Protein AF-0000000084339323 (afdb_homodimer)

Sequence (316 aa):
MYEPVITTVGRVATAVSLRRFEGGGVKASFRLACTERRRDWTTGEWADGDTTFMTVYCWRGMAENVHASLGVGDPIVVRGKLRTRAFESEGKQGIVIEVEATEIGPDLGRCSTVVRRPSPVERADGAGEKGQAGSAESARALVGAGAGGQVAEVPMSSMYEPVITTVGRVATAVSLRRFEGGGVKASFRLACTERRRDWTTGEWADGDTTFMTVYCWRGMAENVHASLGVGDPIVVRGKLRTRAFESEGKQGIVIEVEATEIGPDLGRCSTVVRRPSPVERADGAGEKGQAGSAESARALVGAGAGGQVAEVPMSS

Radius of gyration: 39.81 Å; Cα contacts (8 Å, |Δi|>4): 617; chains: 2; bounding box: 201×82×55 Å

pLDDT: mean 76.21, std 28.4, range [20.75, 98.88]

Structure (mmCIF, N/CA/C/O backbone):
data_AF-0000000084339323-model_v1
#
loop_
_entity.id
_entity.type
_entity.pdbx_description
1 polymer 'Single-stranded DNA-binding protein'
#
loop_
_atom_site.group_PDB
_atom_site.id
_atom_site.type_symbol
_atom_site.label_atom_id
_atom_site.label_alt_id
_atom_site.label_comp_id
_atom_site.label_asym_id
_atom_site.label_entity_id
_atom_site.label_seq_id
_atom_site.pdbx_PDB_ins_code
_atom_site.Cartn_x
_atom_site.Cartn_y
_atom_site.Cartn_z
_atom_site.occupancy
_atom_site.B_iso_or_equiv
_atom_site.auth_seq_id
_atom_site.auth_comp_id
_atom_site.auth_asym_id
_atom_site.auth_atom_id
_atom_site.pdbx_PDB_model_num
ATOM 1 N N . MET A 1 1 ? -1.157 -24.906 7.926 1 58 1 MET A N 1
ATOM 2 C CA . MET A 1 1 ? 0.242 -24.531 7.75 1 58 1 MET A CA 1
ATOM 3 C C . MET A 1 1 ? 0.432 -23.031 7.973 1 58 1 MET A C 1
ATOM 5 O O . MET A 1 1 ? -0.328 -22.219 7.441 1 58 1 MET A O 1
ATOM 9 N N . TYR A 1 2 ? 1.2 -22.547 9.055 1 75.25 2 TYR A N 1
ATOM 10 C CA . TYR A 1 2 ? 1.27 -21.188 9.562 1 75.25 2 TYR A CA 1
ATOM 11 C C . TYR A 1 2 ? 2.223 -20.344 8.719 1 75.25 2 TYR A C 1
ATOM 13 O O . TYR A 1 2 ? 3.443 -20.469 8.844 1 75.25 2 TYR A O 1
ATOM 21 N N . GLU A 1 3 ? 1.897 -19.75 7.582 1 85 3 GLU A N 1
ATOM 22 C CA . GLU A 1 3 ? 2.76 -18.891 6.77 1 85 3 GLU A CA 1
ATOM 23 C C . GLU A 1 3 ? 2.807 -17.469 7.324 1 85 3 GLU A C 1
ATOM 25 O O . GLU A 1 3 ? 1.765 -16.891 7.617 1 85 3 GLU A O 1
ATOM 30 N N . PRO A 1 4 ? 4.066 -17.062 7.473 1 94.75 4 PRO A N 1
ATOM 31 C CA . PRO A 1 4 ? 4.152 -15.672 7.945 1 94.75 4 PRO A CA 1
ATOM 32 C C . PRO A 1 4 ? 3.672 -14.664 6.906 1 94.75 4 PRO A C 1
ATOM 34 O O . PRO A 1 4 ? 3.896 -14.852 5.707 1 94.75 4 PRO A O 1
ATOM 37 N N . VAL A 1 5 ? 2.984 -13.648 7.395 1 96.38 5 VAL A N 1
ATOM 38 C CA . VAL A 1 5 ? 2.559 -12.531 6.559 1 96.38 5 VAL A CA 1
ATOM 39 C C . VAL A 1 5 ? 3.488 -11.344 6.777 1 96.38 5 VAL A C 1
ATOM 41 O O . VAL A 1 5 ? 3.795 -10.984 7.918 1 96.38 5 VAL A O 1
ATOM 44 N N . ILE A 1 6 ? 3.945 -10.688 5.723 1 96.62 6 ILE A N 1
ATOM 45 C CA . ILE A 1 6 ? 4.844 -9.547 5.832 1 96.62 6 ILE A CA 1
ATOM 46 C C . ILE A 1 6 ? 4.266 -8.359 5.062 1 96.62 6 ILE A C 1
ATOM 48 O O . ILE A 1 6 ? 3.404 -8.531 4.199 1 96.62 6 ILE A O 1
ATOM 52 N N . THR A 1 7 ? 4.699 -7.238 5.484 1 97.19 7 THR A N 1
ATOM 53 C CA . THR A 1 7 ? 4.566 -6.016 4.699 1 97.19 7 THR A CA 1
ATOM 54 C C . THR A 1 7 ? 5.938 -5.453 4.34 1 97.19 7 THR A C 1
ATOM 56 O O . THR A 1 7 ? 6.773 -5.227 5.219 1 97.19 7 THR A O 1
ATOM 59 N N . THR A 1 8 ? 6.148 -5.242 3.057 1 96.12 8 THR A N 1
ATOM 60 C CA . THR A 1 8 ? 7.461 -4.785 2.611 1 96.12 8 THR A CA 1
ATOM 61 C C . THR A 1 8 ? 7.32 -3.672 1.575 1 96.12 8 THR A C 1
ATOM 63 O O . THR A 1 8 ? 6.301 -3.588 0.882 1 96.12 8 THR A O 1
ATOM 66 N N . VAL A 1 9 ? 8.32 -2.824 1.617 1 96.81 9 VAL A N 1
ATOM 67 C CA . VAL A 1 9 ? 8.406 -1.742 0.643 1 96.81 9 VAL A CA 1
ATOM 68 C C . VAL A 1 9 ? 9.648 -1.924 -0.223 1 96.81 9 VAL A C 1
ATOM 70 O O . VAL A 1 9 ? 10.703 -2.348 0.268 1 96.81 9 VAL A O 1
ATOM 73 N N . GLY A 1 10 ? 9.5 -1.672 -1.507 1 97.44 10 GLY A N 1
ATOM 74 C CA . GLY A 1 10 ? 10.602 -1.789 -2.445 1 97.44 10 GLY A CA 1
ATOM 75 C C . GLY A 1 10 ? 10.289 -1.219 -3.814 1 97.44 10 GLY A C 1
ATOM 76 O O . GLY A 1 10 ? 9.297 -0.504 -3.98 1 97.44 10 GLY A O 1
ATOM 77 N N . ARG A 1 11 ? 11.227 -1.46 -4.719 1 97.62 11 ARG A N 1
ATOM 78 C CA . ARG A 1 11 ? 11.062 -1.042 -6.105 1 97.62 11 ARG A CA 1
ATOM 79 C C . ARG A 1 11 ? 10.969 -2.248 -7.035 1 97.62 11 ARG A C 1
ATOM 81 O O . ARG A 1 11 ? 11.672 -3.24 -6.844 1 97.62 11 ARG A O 1
ATOM 88 N N . VAL A 1 12 ? 10.102 -2.074 -7.934 1 98.5 12 VAL A N 1
ATOM 89 C CA . VAL A 1 12 ? 10.008 -3.105 -8.961 1 98.5 12 VAL A CA 1
ATOM 90 C C . VAL A 1 12 ? 11.336 -3.211 -9.711 1 98.5 12 VAL A C 1
ATOM 92 O O . VAL A 1 12 ? 11.789 -2.24 -10.32 1 98.5 12 VAL A O 1
ATOM 95 N N . ALA A 1 13 ? 11.859 -4.414 -9.727 1 98.5 13 ALA A N 1
ATOM 96 C CA . ALA A 1 13 ? 13.203 -4.566 -10.266 1 98.5 13 ALA A CA 1
ATOM 97 C C . ALA A 1 13 ? 13.164 -5.148 -11.68 1 98.5 13 ALA A C 1
ATOM 99 O O . ALA A 1 13 ? 14.117 -4.992 -12.445 1 98.5 13 ALA A O 1
ATOM 100 N N . THR A 1 14 ? 12.164 -5.871 -12.062 1 98.69 14 THR A N 1
ATOM 101 C CA . THR A 1 14 ? 11.992 -6.441 -13.391 1 98.69 14 THR A CA 1
ATOM 102 C C . THR A 1 14 ? 10.594 -6.145 -13.922 1 98.69 14 THR A C 1
ATOM 104 O O . THR A 1 14 ? 9.688 -5.82 -13.156 1 98.69 14 THR A O 1
ATOM 107 N N . ALA A 1 15 ? 10.492 -6.27 -15.227 1 98.62 15 ALA A N 1
ATOM 108 C CA . ALA A 1 15 ? 9.164 -6.109 -15.812 1 98.62 15 ALA A CA 1
ATOM 109 C C . ALA A 1 15 ? 8.18 -7.109 -15.227 1 98.62 15 ALA A C 1
ATOM 111 O O . ALA A 1 15 ? 8.547 -8.234 -14.898 1 98.62 15 ALA A O 1
ATOM 112 N N . VAL A 1 16 ? 6.965 -6.684 -15.117 1 98.81 16 VAL A N 1
ATOM 113 C CA . VAL A 1 16 ? 5.926 -7.555 -14.57 1 98.81 16 VAL A CA 1
ATOM 114 C C . VAL A 1 16 ? 5.512 -8.578 -15.625 1 98.81 16 VAL A C 1
ATOM 116 O O . VAL A 1 16 ? 5.086 -8.219 -16.719 1 98.81 16 VAL A O 1
ATOM 119 N N . SER A 1 17 ? 5.637 -9.766 -15.297 1 98.75 17 SER A N 1
ATOM 120 C CA . SER A 1 17 ? 5.195 -10.852 -16.172 1 98.75 17 SER A CA 1
ATOM 121 C C . SER A 1 17 ? 3.742 -11.227 -15.898 1 98.75 17 SER A C 1
ATOM 123 O O . SER A 1 17 ? 3.316 -11.273 -14.742 1 98.75 17 SER A O 1
ATOM 125 N N . LEU A 1 18 ? 3.037 -11.414 -16.938 1 98.62 18 LEU A N 1
ATOM 126 C CA . LEU A 1 18 ? 1.645 -11.844 -16.844 1 98.62 18 LEU A CA 1
ATOM 127 C C . LEU A 1 18 ? 1.437 -13.18 -17.547 1 98.62 18 LEU A C 1
ATOM 129 O O . LEU A 1 18 ? 1.758 -13.32 -18.719 1 98.62 18 LEU A O 1
ATOM 133 N N . ARG A 1 19 ? 0.92 -14.109 -16.781 1 98.25 19 ARG A N 1
ATOM 134 C CA . ARG A 1 19 ? 0.661 -15.43 -17.344 1 98.25 19 ARG A CA 1
ATOM 135 C C . ARG A 1 19 ? -0.807 -15.812 -17.188 1 98.25 19 ARG A C 1
ATOM 137 O O . ARG A 1 19 ? -1.379 -15.68 -16.109 1 98.25 19 ARG A O 1
ATOM 144 N N . ARG A 1 20 ? -1.348 -16.266 -18.219 1 97 20 ARG A N 1
ATOM 145 C CA . ARG A 1 20 ? -2.713 -16.781 -18.203 1 97 20 ARG A CA 1
ATOM 146 C C . ARG A 1 20 ? -2.729 -18.297 -18.406 1 97 20 ARG A C 1
ATOM 148 O O . ARG A 1 20 ? -2.008 -18.828 -19.25 1 97 20 ARG A O 1
ATOM 155 N N . PHE A 1 21 ? -3.508 -18.875 -17.578 1 96.12 21 PHE A N 1
ATOM 156 C CA . PHE A 1 21 ? -3.584 -20.328 -17.625 1 96.12 21 PHE A CA 1
ATOM 157 C C . PHE A 1 21 ? -4.887 -20.781 -18.266 1 96.12 21 PHE A C 1
ATOM 159 O O . PHE A 1 21 ? -5.859 -20.031 -18.312 1 96.12 21 PHE A O 1
ATOM 166 N N . GLU A 1 22 ? -4.941 -22.047 -18.859 1 92.56 22 GLU A N 1
ATOM 167 C CA . GLU A 1 22 ? -6.102 -22.609 -19.547 1 92.56 22 GLU A CA 1
ATOM 168 C C . GLU A 1 22 ? -7.305 -22.719 -18.625 1 92.56 22 GLU A C 1
ATOM 170 O O . GLU A 1 22 ? -8.445 -22.516 -19.047 1 92.56 22 GLU A O 1
ATOM 175 N N . GLY A 1 23 ? -7.152 -22.828 -17.344 1 91.75 23 GLY A N 1
ATOM 176 C CA . GLY A 1 23 ? -8.227 -22.953 -16.375 1 91.75 23 GLY A CA 1
ATOM 177 C C . GLY A 1 23 ? -8.758 -21.625 -15.891 1 91.75 23 GLY A C 1
ATOM 178 O O . GLY A 1 23 ? -9.578 -21.562 -14.977 1 91.75 23 GLY A O 1
ATOM 179 N N . GLY A 1 24 ? -8.273 -20.469 -16.484 1 90.88 24 GLY A N 1
ATOM 180 C CA . GLY A 1 24 ? -8.773 -19.141 -16.156 1 90.88 24 GLY A CA 1
ATOM 181 C C . GLY A 1 24 ? -7.895 -18.406 -15.172 1 90.88 24 GLY A C 1
ATOM 182 O O . GLY A 1 24 ? -8.133 -17.234 -14.875 1 90.88 24 GLY A O 1
ATOM 183 N N . GLY A 1 25 ? -6.949 -19.109 -14.641 1 95.25 25 GLY A N 1
ATOM 184 C CA . GLY A 1 25 ? -6.051 -18.453 -13.711 1 95.25 25 GLY A CA 1
ATOM 185 C C . GLY A 1 25 ? -5.145 -17.422 -14.375 1 95.25 25 GLY A C 1
ATOM 186 O O . GLY A 1 25 ? -4.723 -17.625 -15.516 1 95.25 25 GLY A O 1
ATOM 187 N N . VAL A 1 26 ? -5.039 -16.266 -13.758 1 97.88 26 VAL A N 1
ATOM 188 C CA . VAL A 1 26 ? -4.125 -15.219 -14.203 1 97.88 26 VAL A CA 1
ATOM 189 C C . VAL A 1 26 ? -3.104 -14.914 -13.109 1 97.88 26 VAL A C 1
ATOM 191 O O . VAL A 1 26 ? -3.471 -14.688 -11.961 1 97.88 26 VAL A O 1
ATOM 194 N N . LYS A 1 27 ? -1.863 -14.984 -13.422 1 98.69 27 LYS A N 1
ATOM 195 C CA . LYS A 1 27 ? -0.78 -14.758 -12.469 1 98.69 27 LYS A CA 1
ATOM 196 C C . LYS A 1 27 ? 0.144 -13.641 -12.945 1 98.69 27 LYS A C 1
ATOM 198 O O . LYS A 1 27 ? 0.509 -13.586 -14.125 1 98.69 27 LYS A O 1
ATOM 203 N N . ALA A 1 28 ? 0.487 -12.711 -12.125 1 98.88 28 ALA A N 1
ATOM 204 C CA . ALA A 1 28 ? 1.548 -11.734 -12.359 1 98.88 28 ALA A CA 1
ATOM 205 C C . ALA A 1 28 ? 2.719 -11.953 -11.406 1 98.88 28 ALA A C 1
ATOM 207 O O . ALA A 1 28 ? 2.521 -12.336 -10.25 1 98.88 28 ALA A O 1
ATOM 208 N N . SER A 1 29 ? 3.871 -11.719 -11.805 1 98.81 29 SER A N 1
ATOM 209 C CA . SER A 1 29 ? 5.059 -11.875 -10.977 1 98.81 29 SER A CA 1
ATOM 210 C C . SER A 1 29 ? 6.164 -10.914 -11.406 1 98.81 29 SER A C 1
ATOM 212 O O . SER A 1 29 ? 6.23 -10.516 -12.57 1 98.81 29 SER A O 1
ATOM 214 N N . PHE A 1 30 ? 6.977 -10.508 -10.523 1 98.75 30 PHE A N 1
ATOM 215 C CA . PHE A 1 30 ? 8.125 -9.641 -10.75 1 98.75 30 PHE A CA 1
ATOM 216 C C . PHE A 1 30 ? 9.109 -9.734 -9.586 1 98.75 30 PHE A C 1
ATOM 218 O O . PHE A 1 30 ? 8.773 -10.266 -8.523 1 98.75 30 PHE A O 1
ATOM 225 N N . ARG A 1 31 ? 10.273 -9.266 -9.828 1 98.5 31 ARG A N 1
ATOM 226 C CA . ARG A 1 31 ? 11.273 -9.148 -8.773 1 98.5 31 ARG A CA 1
ATOM 227 C C . ARG A 1 31 ? 11.18 -7.801 -8.078 1 98.5 31 ARG A C 1
ATOM 229 O O . ARG A 1 31 ? 11.023 -6.766 -8.727 1 98.5 31 ARG A O 1
ATOM 236 N N . LEU A 1 32 ? 11.281 -7.852 -6.785 1 98.44 32 LEU A N 1
ATOM 237 C CA . LEU A 1 32 ? 11.242 -6.66 -5.945 1 98.44 32 LEU A CA 1
ATOM 238 C C . LEU A 1 32 ? 12.594 -6.418 -5.281 1 98.44 32 LEU A C 1
ATOM 240 O O . LEU A 1 32 ? 13.164 -7.328 -4.68 1 98.44 32 LEU A O 1
ATOM 244 N N . ALA A 1 33 ? 13.055 -5.246 -5.375 1 98.25 33 ALA A N 1
ATOM 245 C CA . ALA A 1 33 ? 14.273 -4.82 -4.688 1 98.25 33 ALA A CA 1
ATOM 246 C C . ALA A 1 33 ? 13.945 -4.047 -3.416 1 98.25 33 ALA A C 1
ATOM 248 O O . ALA A 1 33 ? 13.391 -2.945 -3.479 1 98.25 33 ALA A O 1
ATOM 249 N N . CYS A 1 34 ? 14.227 -4.59 -2.312 1 96.06 34 CYS A N 1
ATOM 250 C CA . CYS A 1 34 ? 14.031 -3.934 -1.024 1 96.06 34 CYS A CA 1
ATOM 251 C C . CYS A 1 34 ? 15.359 -3.465 -0.44 1 96.06 34 CYS A C 1
ATOM 253 O O . CYS A 1 34 ? 16.156 -4.277 0.044 1 96.06 34 CYS A O 1
ATOM 255 N N . THR A 1 35 ? 15.539 -2.193 -0.471 1 90.31 35 THR A N 1
ATOM 256 C CA . THR A 1 35 ? 16.797 -1.649 0.029 1 90.31 35 THR A CA 1
ATOM 257 C C . THR A 1 35 ? 16.594 -0.979 1.385 1 90.31 35 THR A C 1
ATOM 259 O O . THR A 1 35 ? 15.695 -0.158 1.548 1 90.31 35 THR A O 1
ATOM 262 N N . GLU A 1 36 ? 17.312 -1.427 2.34 1 77.94 36 GLU A N 1
ATOM 263 C CA . GLU A 1 36 ? 17.25 -0.828 3.67 1 77.94 36 GLU A CA 1
ATOM 264 C C . GLU A 1 36 ? 18 0.504 3.707 1 77.94 36 GLU A C 1
ATOM 266 O O . GLU A 1 36 ? 19.078 0.632 3.133 1 77.94 36 GLU A O 1
ATOM 271 N N . ARG A 1 37 ? 17.219 1.554 4.121 1 75.75 37 ARG A N 1
ATOM 272 C CA . ARG A 1 37 ? 17.953 2.801 4.316 1 75.75 37 ARG A CA 1
ATOM 273 C C . ARG A 1 37 ? 18.5 2.896 5.738 1 75.75 37 ARG A C 1
ATOM 275 O O . ARG A 1 37 ? 17.797 2.564 6.699 1 75.75 37 ARG A O 1
ATOM 282 N N . ARG A 1 38 ? 19.828 2.975 5.824 1 70.06 38 ARG A N 1
ATOM 283 C CA . ARG A 1 38 ? 20.453 3.086 7.145 1 70.06 38 ARG A CA 1
ATOM 284 C C . ARG A 1 38 ? 21.047 4.473 7.352 1 70.06 38 ARG A C 1
ATOM 286 O O . ARG A 1 38 ? 21.562 5.082 6.414 1 70.06 38 ARG A O 1
ATOM 293 N N . ARG A 1 39 ? 20.562 4.988 8.445 1 69.25 39 ARG A N 1
ATOM 294 C CA . ARG A 1 39 ? 21.203 6.246 8.82 1 69.25 39 ARG A CA 1
ATOM 295 C C . ARG A 1 39 ? 22.609 6.004 9.359 1 69.25 39 ARG A C 1
ATOM 297 O O . ARG A 1 39 ? 22.812 5.203 10.281 1 69.25 39 ARG A O 1
ATOM 304 N N . ASP A 1 40 ? 23.484 6.527 8.578 1 67.25 40 ASP A N 1
ATOM 305 C CA . ASP A 1 40 ? 24.844 6.508 9.102 1 67.25 40 ASP A CA 1
ATOM 306 C C . ASP A 1 40 ? 24.969 7.355 10.367 1 67.25 40 ASP A C 1
ATOM 308 O O . ASP A 1 40 ? 24.75 8.57 10.328 1 67.25 40 ASP A O 1
ATOM 312 N N . TRP A 1 41 ? 25.047 6.672 11.453 1 70.81 41 TRP A N 1
ATOM 313 C CA . TRP A 1 41 ? 25.109 7.363 12.734 1 70.81 41 TRP A CA 1
ATOM 314 C C . TRP A 1 41 ? 26.266 8.359 12.766 1 70.81 41 TRP A C 1
ATOM 316 O O . TRP A 1 41 ? 26.188 9.398 13.422 1 70.81 41 TRP A O 1
ATOM 326 N N . THR A 1 42 ? 27.344 8.039 12.117 1 70.88 42 THR A N 1
ATOM 327 C CA . THR A 1 42 ? 28.516 8.891 12.156 1 70.88 42 THR A CA 1
ATOM 328 C C . THR A 1 42 ? 28.312 10.141 11.305 1 70.88 42 THR A C 1
ATOM 330 O O . THR A 1 42 ? 28.656 11.25 11.734 1 70.88 42 THR A O 1
ATOM 333 N N . THR A 1 43 ? 27.766 9.969 10.164 1 72.25 43 THR A N 1
ATOM 334 C CA . THR A 1 43 ? 27.672 11.086 9.227 1 72.25 43 THR A CA 1
ATOM 335 C C . THR A 1 43 ? 26.266 11.695 9.273 1 72.25 43 THR A C 1
ATOM 337 O O . THR A 1 43 ? 26.062 12.828 8.828 1 72.25 43 THR A O 1
ATOM 340 N N . GLY A 1 44 ? 25.438 11.008 9.953 1 73.25 44 GLY A N 1
ATOM 341 C CA . GLY A 1 44 ? 24.047 11.445 10.031 1 73.25 44 GLY A CA 1
ATOM 342 C C . GLY A 1 44 ? 23.297 11.289 8.719 1 73.25 44 GLY A C 1
ATOM 343 O O . GLY A 1 44 ? 22.156 11.711 8.602 1 73.25 44 GLY A O 1
ATOM 344 N N . GLU A 1 45 ? 24.188 10.766 7.738 1 70.62 45 GLU A N 1
ATOM 345 C CA . GLU A 1 45 ? 23.609 10.664 6.402 1 70.62 45 GLU A CA 1
ATOM 346 C C . GLU A 1 45 ? 22.938 9.305 6.195 1 70.62 45 GLU A C 1
ATOM 348 O O . GLU A 1 45 ? 23.328 8.32 6.832 1 70.62 45 GLU A O 1
ATOM 353 N N . TRP A 1 46 ? 21.844 9.391 5.566 1 72.94 46 TRP A N 1
ATOM 354 C CA . TRP A 1 46 ? 21.172 8.156 5.176 1 72.94 46 TRP A CA 1
ATOM 355 C C . TRP A 1 46 ? 21.922 7.457 4.051 1 72.94 46 TRP A C 1
ATOM 357 O O . TRP A 1 46 ? 22.344 8.094 3.082 1 72.94 46 TRP A O 1
ATOM 367 N N . ALA A 1 47 ? 22.422 6.188 4.355 1 74 47 ALA A N 1
ATOM 368 C CA . ALA A 1 47 ? 23.094 5.398 3.33 1 74 47 ALA A CA 1
ATOM 369 C C . ALA A 1 47 ? 22.297 4.145 2.99 1 74 47 ALA A C 1
ATOM 371 O O . ALA A 1 47 ? 21.625 3.578 3.854 1 74 47 ALA A O 1
ATOM 372 N N . ASP A 1 48 ? 22.375 3.895 1.636 1 73.81 48 ASP A N 1
ATOM 373 C CA . ASP A 1 48 ? 21.75 2.65 1.207 1 73.81 48 ASP A CA 1
ATOM 374 C C . ASP A 1 48 ? 22.531 1.438 1.721 1 73.81 48 ASP A C 1
ATOM 376 O O . ASP A 1 48 ? 23.75 1.406 1.651 1 73.81 48 ASP A O 1
ATOM 380 N N . GLY A 1 49 ? 21.781 0.599 2.475 1 79.31 49 GLY A N 1
ATOM 381 C CA . GLY A 1 49 ? 22.359 -0.673 2.875 1 79.31 49 GLY A CA 1
ATOM 382 C C . GLY A 1 49 ? 22.172 -1.769 1.844 1 79.31 49 GLY A C 1
ATOM 383 O O . GLY A 1 49 ? 22.141 -1.501 0.641 1 79.31 49 GLY A O 1
ATOM 384 N N . ASP A 1 50 ? 22.188 -3.051 2.252 1 88.12 50 ASP A N 1
ATOM 385 C CA . ASP A 1 50 ? 22.016 -4.227 1.405 1 88.12 50 ASP A CA 1
ATOM 386 C C . ASP A 1 50 ? 20.609 -4.277 0.82 1 88.12 50 ASP A C 1
ATOM 388 O O . ASP A 1 50 ? 19.656 -3.809 1.443 1 88.12 50 ASP A O 1
ATOM 392 N N . THR A 1 51 ? 20.562 -4.707 -0.365 1 92.12 51 THR A N 1
ATOM 393 C CA . THR A 1 51 ? 19.281 -4.891 -1.06 1 92.12 51 THR A CA 1
ATOM 394 C C . THR A 1 51 ? 18.828 -6.348 -0.98 1 92.12 51 THR A C 1
ATOM 396 O O . THR A 1 51 ? 19.594 -7.262 -1.295 1 92.12 51 THR A O 1
ATOM 399 N N . THR A 1 52 ? 17.672 -6.516 -0.438 1 93.88 52 THR A N 1
ATOM 400 C CA . THR A 1 52 ? 17.016 -7.828 -0.443 1 93.88 52 THR A CA 1
ATOM 401 C C . THR A 1 52 ? 16.094 -7.969 -1.648 1 93.88 52 THR A C 1
ATOM 403 O O . THR A 1 52 ? 15.242 -7.113 -1.89 1 93.88 52 THR A O 1
ATOM 406 N N . PHE A 1 53 ? 16.375 -9.031 -2.404 1 95.19 53 PHE A N 1
ATOM 407 C CA . PHE A 1 53 ? 15.508 -9.305 -3.547 1 95.19 53 PHE A CA 1
ATOM 408 C C . PHE A 1 53 ? 14.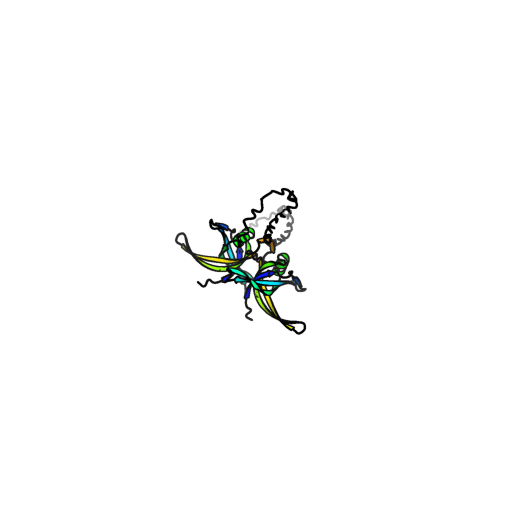508 -10.406 -3.223 1 95.19 53 PHE A C 1
ATOM 410 O O . PHE A 1 53 ? 14.859 -11.391 -2.564 1 95.19 53 PHE A O 1
ATOM 417 N N . MET A 1 54 ? 13.297 -10.188 -3.686 1 96.94 54 MET A N 1
ATOM 418 C CA . MET A 1 54 ? 12.258 -11.203 -3.545 1 96.94 54 MET A CA 1
ATOM 419 C C . MET A 1 54 ? 11.391 -11.273 -4.793 1 96.94 54 MET A C 1
ATOM 421 O O . MET A 1 54 ? 11.242 -10.281 -5.508 1 96.94 54 MET A O 1
ATOM 425 N N . THR A 1 55 ? 10.875 -12.445 -5.012 1 97.81 55 THR A N 1
ATOM 426 C CA . THR A 1 55 ? 9.867 -12.578 -6.059 1 97.81 55 THR A CA 1
ATOM 427 C C . THR A 1 55 ? 8.469 -12.336 -5.5 1 97.81 55 THR A C 1
ATOM 429 O O . THR A 1 55 ? 8.07 -12.961 -4.508 1 97.81 55 THR A O 1
ATOM 432 N N . VAL A 1 56 ? 7.758 -11.414 -6.066 1 98.75 56 VAL A N 1
ATOM 433 C CA . VAL A 1 56 ? 6.371 -11.164 -5.703 1 98.75 56 VAL A CA 1
ATOM 434 C C . VAL A 1 56 ? 5.441 -11.703 -6.785 1 98.75 56 VAL A C 1
ATOM 436 O O . VAL A 1 56 ? 5.707 -11.547 -7.98 1 98.75 56 VAL A O 1
ATOM 439 N N . TYR A 1 57 ? 4.355 -12.352 -6.359 1 98.62 57 TYR A N 1
ATOM 440 C CA . TYR A 1 57 ? 3.357 -12.758 -7.34 1 98.62 57 TYR A CA 1
ATOM 441 C C . TYR A 1 57 ? 1.949 -12.617 -6.773 1 98.62 57 TYR A C 1
ATOM 443 O O . TYR A 1 57 ? 1.767 -12.555 -5.555 1 98.62 57 TYR A O 1
ATOM 451 N N . CYS A 1 58 ? 1.02 -12.508 -7.598 1 98.69 58 CYS A N 1
ATOM 452 C CA . CYS A 1 58 ? -0.39 -12.352 -7.258 1 98.69 58 CYS A CA 1
ATOM 453 C C . CYS A 1 58 ? -1.282 -12.938 -8.344 1 98.69 58 CYS A C 1
ATOM 455 O O . CYS A 1 58 ? -0.789 -13.406 -9.375 1 98.69 58 CYS A O 1
ATOM 457 N N . TRP A 1 59 ? -2.564 -12.984 -8.016 1 98.19 59 TRP A N 1
ATOM 458 C CA . TRP A 1 59 ? -3.467 -13.75 -8.875 1 98.19 59 TRP A CA 1
ATOM 459 C C . TRP A 1 59 ? -4.676 -12.914 -9.273 1 98.19 59 TRP A C 1
ATOM 461 O O . TRP A 1 59 ? -4.926 -11.852 -8.695 1 98.19 59 TRP A O 1
ATOM 471 N N . ARG A 1 60 ? -5.297 -13.398 -10.352 1 96.06 60 ARG A N 1
ATOM 472 C CA . ARG A 1 60 ? -6.625 -12.945 -10.75 1 96.06 60 ARG A CA 1
ATOM 473 C C . ARG A 1 60 ? -6.609 -11.469 -11.125 1 96.06 60 ARG A C 1
ATOM 475 O O . ARG A 1 60 ? -5.73 -11.016 -11.867 1 96.06 60 ARG A O 1
ATOM 482 N N . GLY A 1 61 ? -7.645 -10.758 -10.711 1 95.38 61 GLY A N 1
ATOM 483 C CA . GLY A 1 61 ? -7.801 -9.367 -11.094 1 95.38 61 GLY A CA 1
ATOM 484 C C . GLY A 1 61 ? -6.629 -8.5 -10.672 1 95.38 61 GLY A C 1
ATOM 485 O O . GLY A 1 61 ? -6.227 -7.59 -11.406 1 95.38 61 GLY A O 1
ATOM 486 N N . MET A 1 62 ? -6.117 -8.797 -9.531 1 97.75 62 MET A N 1
ATOM 487 C CA . MET A 1 62 ? -4.953 -8.047 -9.078 1 97.75 62 MET A CA 1
ATOM 488 C C . MET A 1 62 ? -3.779 -8.219 -10.031 1 97.75 62 MET A C 1
ATOM 490 O O . MET A 1 62 ? -3.039 -7.266 -10.289 1 97.75 62 MET A O 1
ATOM 494 N N . ALA A 1 63 ? -3.629 -9.398 -10.5 1 98.75 63 ALA A N 1
ATOM 495 C CA . ALA A 1 63 ? -2.553 -9.664 -11.445 1 98.75 63 ALA A CA 1
ATOM 496 C C . ALA A 1 63 ? -2.67 -8.766 -12.672 1 98.75 63 ALA A C 1
ATOM 498 O O . ALA A 1 63 ? -1.678 -8.188 -13.125 1 98.75 63 ALA A O 1
ATOM 499 N N . GLU A 1 64 ? -3.816 -8.664 -13.219 1 97.94 64 GLU A N 1
ATOM 500 C CA . GLU A 1 64 ? -4.074 -7.812 -14.383 1 97.94 64 GLU A CA 1
ATOM 501 C C . GLU A 1 64 ? -3.807 -6.348 -14.07 1 97.94 64 GLU A C 1
ATOM 503 O O . GLU A 1 64 ? -3.166 -5.645 -14.852 1 97.94 64 GLU A O 1
ATOM 508 N N . ASN A 1 65 ? -4.328 -5.93 -12.984 1 98.38 65 ASN A N 1
ATOM 509 C CA . ASN A 1 65 ? -4.152 -4.543 -12.578 1 98.38 65 ASN A CA 1
ATOM 510 C C . ASN A 1 65 ? -2.68 -4.211 -12.336 1 98.38 65 ASN A C 1
ATOM 512 O O . ASN A 1 65 ? -2.215 -3.131 -12.703 1 98.38 65 ASN A O 1
ATOM 516 N N . VAL A 1 66 ? -1.963 -5.125 -11.656 1 98.75 66 VAL A N 1
ATOM 517 C CA . VAL A 1 66 ? -0.543 -4.938 -11.375 1 98.75 66 VAL A CA 1
ATOM 518 C C . VAL A 1 66 ? 0.232 -4.824 -12.688 1 98.75 66 VAL A C 1
ATOM 520 O O . VAL A 1 66 ? 1.071 -3.934 -12.844 1 98.75 66 VAL A O 1
ATOM 523 N N . HIS A 1 67 ? -0.069 -5.641 -13.547 1 98.69 67 HIS A N 1
ATOM 524 C CA . HIS A 1 67 ? 0.603 -5.629 -14.844 1 98.69 67 HIS A CA 1
ATOM 525 C C . HIS A 1 67 ? 0.32 -4.332 -15.594 1 98.69 67 HIS A C 1
ATOM 527 O O . HIS A 1 67 ? 1.212 -3.779 -16.25 1 98.69 67 HIS A O 1
ATOM 533 N N . ALA A 1 68 ? -0.836 -3.877 -15.523 1 98.06 68 ALA A N 1
ATOM 534 C CA . ALA A 1 68 ? -1.259 -2.678 -16.234 1 98.06 68 ALA A CA 1
ATOM 535 C C . ALA A 1 68 ? -0.71 -1.418 -15.578 1 98.06 68 ALA A C 1
ATOM 537 O O . ALA A 1 68 ? -0.563 -0.381 -16.234 1 98.06 68 ALA A O 1
ATOM 538 N N . SER A 1 69 ? -0.38 -1.487 -14.328 1 98.62 69 SER A N 1
ATOM 539 C CA . SER A 1 69 ? -0.155 -0.273 -13.547 1 98.62 69 SER A CA 1
ATOM 540 C C . SER A 1 69 ? 1.329 -0.062 -13.266 1 98.62 69 SER A C 1
ATOM 542 O O . SER A 1 69 ? 1.784 1.075 -13.133 1 98.62 69 SER A O 1
ATOM 544 N N . LEU A 1 70 ? 2.08 -1.166 -13.141 1 98.5 70 LEU A N 1
ATOM 545 C CA . LEU A 1 70 ? 3.418 -1.039 -12.578 1 98.5 70 LEU A CA 1
ATOM 546 C C . LEU A 1 70 ? 4.484 -1.31 -13.633 1 98.5 70 LEU A C 1
ATOM 548 O O . LEU A 1 70 ? 4.293 -2.148 -14.516 1 98.5 70 LEU A O 1
ATOM 552 N N . GLY A 1 71 ? 5.578 -0.59 -13.523 1 98.25 71 GLY A N 1
ATOM 553 C CA . GLY A 1 71 ? 6.77 -0.795 -14.328 1 98.25 71 GLY A CA 1
ATOM 554 C C . GLY A 1 71 ? 8.047 -0.808 -13.508 1 98.25 71 GLY A C 1
ATOM 555 O O . GLY A 1 71 ? 8.031 -0.483 -12.32 1 98.25 71 GLY A O 1
ATOM 556 N N . VAL A 1 72 ? 9.117 -1.167 -14.188 1 98.25 72 VAL A N 1
ATOM 557 C CA . VAL A 1 72 ? 10.43 -1.222 -13.539 1 98.25 72 VAL A CA 1
ATOM 558 C C . VAL A 1 72 ? 10.742 0.124 -12.891 1 98.25 72 VAL A C 1
ATOM 560 O O . VAL A 1 72 ? 10.562 1.176 -13.516 1 98.25 72 VAL A O 1
ATOM 563 N N . GLY A 1 73 ? 11.125 0.055 -11.602 1 97.12 73 GLY A N 1
ATOM 564 C CA . GLY A 1 73 ? 11.531 1.263 -10.898 1 97.12 73 GLY A CA 1
ATOM 565 C C . GLY A 1 73 ? 10.438 1.835 -10.016 1 97.12 73 GLY A C 1
ATOM 566 O O . GLY A 1 73 ? 10.695 2.678 -9.156 1 97.12 73 GLY A O 1
ATOM 567 N N . ASP A 1 74 ? 9.258 1.433 -10.258 1 97.75 74 ASP A N 1
ATOM 568 C CA . ASP A 1 74 ? 8.141 1.96 -9.477 1 97.75 74 ASP A CA 1
ATOM 569 C C . ASP A 1 74 ? 8.266 1.552 -8.008 1 97.75 74 ASP A C 1
ATOM 571 O O . ASP A 1 74 ? 8.516 0.384 -7.699 1 97.75 74 ASP A O 1
ATOM 575 N N . PRO A 1 75 ? 8.219 2.508 -7.035 1 97.81 75 PRO A N 1
ATOM 576 C CA . PRO A 1 75 ? 8.18 2.168 -5.609 1 97.81 75 PRO A CA 1
ATOM 577 C C . PRO A 1 75 ? 6.828 1.604 -5.176 1 97.81 75 PRO A C 1
ATOM 579 O O . PRO A 1 75 ? 5.781 2.18 -5.488 1 97.81 75 PRO A O 1
ATOM 582 N N . ILE A 1 76 ? 6.789 0.487 -4.48 1 98.5 76 ILE A N 1
ATOM 583 C CA . ILE A 1 76 ? 5.512 -0.129 -4.133 1 98.5 76 ILE A CA 1
ATOM 584 C C . ILE A 1 76 ? 5.562 -0.651 -2.701 1 98.5 76 ILE A C 1
ATOM 586 O O . ILE A 1 76 ? 6.645 -0.86 -2.148 1 98.5 76 ILE A O 1
ATOM 590 N N . VAL A 1 77 ? 4.402 -0.749 -2.066 1 98.5 77 VAL A N 1
ATOM 591 C CA . VAL A 1 77 ? 4.184 -1.482 -0.824 1 98.5 77 VAL A CA 1
ATOM 592 C C . VAL A 1 77 ? 3.479 -2.805 -1.121 1 98.5 77 VAL A C 1
ATOM 594 O O . VAL A 1 77 ? 2.539 -2.848 -1.919 1 98.5 77 VAL A O 1
ATOM 597 N N . VAL A 1 78 ? 3.953 -3.854 -0.537 1 98.69 78 VAL A N 1
ATOM 598 C CA . VAL A 1 78 ? 3.414 -5.195 -0.742 1 98.69 78 VAL A CA 1
ATOM 599 C C . VAL A 1 78 ? 3.129 -5.848 0.608 1 98.69 78 VAL A C 1
ATOM 601 O O . VAL A 1 78 ? 3.959 -5.801 1.518 1 98.69 78 VAL A O 1
ATOM 604 N N . ARG A 1 79 ? 1.955 -6.383 0.777 1 98.5 79 ARG A N 1
ATOM 605 C CA . ARG A 1 79 ? 1.602 -7.27 1.882 1 98.5 79 ARG A CA 1
ATOM 606 C C . ARG A 1 79 ? 1.212 -8.656 1.371 1 98.5 79 ARG A C 1
ATOM 608 O O . ARG A 1 79 ? 0.488 -8.773 0.381 1 98.5 79 ARG A O 1
ATOM 615 N N . GLY A 1 80 ? 1.749 -9.688 2.033 1 98.38 80 GLY A N 1
ATOM 616 C CA . GLY A 1 80 ? 1.396 -11.031 1.594 1 98.38 80 GLY A CA 1
ATOM 617 C C . GLY A 1 80 ? 2.1 -12.117 2.379 1 98.38 80 GLY A C 1
ATOM 618 O O . GLY A 1 80 ? 2.812 -11.836 3.344 1 98.38 80 GLY A O 1
ATOM 619 N N . LYS A 1 81 ? 1.854 -13.32 1.987 1 97.88 81 LYS A N 1
ATOM 620 C CA . LYS A 1 81 ? 2.459 -14.492 2.611 1 97.88 81 LYS A CA 1
ATOM 621 C C . LYS A 1 81 ? 3.887 -14.703 2.119 1 97.88 81 LYS A C 1
ATOM 623 O O . LYS A 1 81 ? 4.145 -14.672 0.913 1 97.88 81 LYS A O 1
ATOM 628 N N . LEU A 1 82 ? 4.754 -14.938 3.086 1 97.12 82 LEU A N 1
ATOM 629 C CA . LEU A 1 82 ? 6.152 -15.219 2.785 1 97.12 82 LEU A CA 1
ATOM 630 C C . LEU A 1 82 ? 6.383 -16.719 2.602 1 97.12 82 LEU A C 1
ATOM 632 O O . LEU A 1 82 ? 5.973 -17.516 3.443 1 97.12 82 LEU A O 1
ATOM 636 N N . ARG A 1 83 ? 6.984 -16.984 1.496 1 94.44 83 ARG A N 1
ATOM 637 C CA . ARG A 1 83 ? 7.316 -18.359 1.169 1 94.44 83 ARG A CA 1
ATOM 638 C C . ARG A 1 83 ? 8.781 -18.484 0.761 1 94.44 83 ARG A C 1
ATOM 640 O O . ARG A 1 83 ? 9.367 -17.547 0.234 1 94.44 83 ARG A O 1
ATOM 647 N N . THR A 1 84 ? 9.328 -19.625 1.206 1 91.94 84 THR A N 1
ATOM 648 C CA . THR A 1 84 ? 10.656 -19.953 0.717 1 91.94 84 THR A CA 1
ATOM 649 C C . THR A 1 84 ? 10.609 -21.188 -0.192 1 91.94 84 THR A C 1
ATOM 651 O O . THR A 1 84 ? 9.828 -22.109 0.043 1 91.94 84 THR A O 1
ATOM 654 N N . ARG A 1 85 ? 11.312 -21.031 -1.246 1 88.5 85 ARG A N 1
ATOM 655 C CA . ARG A 1 85 ? 11.383 -22.141 -2.188 1 88.5 85 ARG A CA 1
ATOM 656 C C . ARG A 1 85 ? 12.836 -22.516 -2.477 1 88.5 85 ARG A C 1
ATOM 658 O O . ARG A 1 85 ? 13.664 -21.641 -2.766 1 88.5 85 ARG A O 1
ATOM 665 N N . ALA A 1 86 ? 12.992 -23.828 -2.355 1 87.06 86 ALA A N 1
ATOM 666 C CA . ALA A 1 86 ? 14.312 -24.328 -2.691 1 87.06 86 ALA A CA 1
ATOM 667 C C . ALA A 1 86 ? 14.461 -24.531 -4.199 1 87.06 86 ALA A C 1
ATOM 669 O O . ALA A 1 86 ? 13.5 -24.875 -4.883 1 87.06 86 ALA A O 1
ATOM 670 N N . PHE A 1 87 ? 15.648 -24.016 -4.664 1 79.88 87 PHE A N 1
ATOM 671 C CA . PHE A 1 87 ? 15.906 -24.312 -6.066 1 79.88 87 PHE A CA 1
ATOM 672 C C . PHE A 1 87 ? 17.312 -24.844 -6.258 1 79.88 87 PHE A C 1
ATOM 674 O O . PHE A 1 87 ? 18.172 -24.703 -5.375 1 79.88 87 PHE A O 1
ATOM 681 N N . GLU A 1 88 ? 17.359 -25.812 -7.203 1 81.62 88 GLU A N 1
ATOM 682 C CA . GLU A 1 88 ? 18.656 -26.328 -7.625 1 81.62 88 GLU A CA 1
ATOM 683 C C . GLU A 1 88 ? 18.969 -25.922 -9.062 1 81.62 88 GLU A C 1
ATOM 685 O O . GLU A 1 88 ? 18.141 -26.125 -9.961 1 81.62 88 GLU A O 1
ATOM 690 N N . SER A 1 89 ? 19.891 -24.969 -9.133 1 74.94 89 SER A N 1
ATOM 691 C CA . SER A 1 89 ? 20.328 -24.594 -10.477 1 74.94 89 SER A CA 1
ATOM 692 C C . SER A 1 89 ? 21.812 -24.859 -10.68 1 74.94 89 SER A C 1
ATOM 694 O O . SER A 1 89 ? 22.641 -24.344 -9.938 1 74.94 89 SER A O 1
ATOM 696 N N . GLU A 1 90 ? 22.016 -25.672 -11.867 1 78.69 90 GLU A N 1
ATOM 697 C CA . GLU A 1 90 ? 23.391 -25.984 -12.273 1 78.69 90 GLU A CA 1
ATOM 698 C C . GLU A 1 90 ? 24.219 -26.453 -11.086 1 78.69 90 GLU A C 1
ATOM 700 O O . GLU A 1 90 ? 25.344 -25.984 -10.875 1 78.69 90 GLU A O 1
ATOM 705 N N . GLY A 1 91 ? 23.641 -27.188 -10.32 1 77.81 91 GLY A N 1
ATOM 706 C CA . GLY A 1 91 ? 24.391 -27.766 -9.219 1 77.81 91 GLY A CA 1
ATOM 707 C C . GLY A 1 91 ? 24.375 -26.906 -7.969 1 77.81 91 GLY A C 1
ATOM 708 O O . GLY A 1 91 ? 24.891 -27.312 -6.926 1 77.81 91 GLY A O 1
ATOM 709 N N . LYS A 1 92 ? 23.969 -25.703 -8.07 1 77.88 92 LYS A N 1
ATOM 710 C CA . LYS A 1 92 ? 23.891 -24.859 -6.887 1 77.88 92 LYS A CA 1
ATOM 711 C C . LYS A 1 92 ? 22.469 -24.844 -6.305 1 77.88 92 LYS A C 1
ATOM 713 O O . LYS A 1 92 ? 21.484 -24.797 -7.051 1 77.88 92 LYS A O 1
ATOM 718 N N . GLN A 1 93 ? 22.438 -25.188 -4.996 1 81.31 93 GLN A N 1
ATOM 719 C CA . GLN A 1 93 ? 21.188 -25.141 -4.254 1 81.31 93 GLN A CA 1
ATOM 720 C C . GLN A 1 93 ? 20.953 -23.766 -3.648 1 81.31 93 GLN A C 1
ATOM 722 O O . GLN A 1 93 ? 21.891 -23.125 -3.186 1 81.31 93 GLN A O 1
ATOM 727 N N . GLY A 1 94 ? 19.844 -23.156 -4.027 1 83.56 94 GLY A N 1
ATOM 728 C CA . GLY A 1 94 ? 19.547 -21.875 -3.4 1 83.56 94 GLY A CA 1
ATOM 729 C C . GLY A 1 94 ? 18.094 -21.766 -2.957 1 83.56 94 GLY A C 1
ATOM 730 O O . GLY A 1 94 ? 17.312 -22.703 -3.094 1 83.56 94 GLY A O 1
ATOM 731 N N . ILE A 1 95 ? 17.938 -20.844 -2.043 1 87 95 ILE A N 1
ATOM 732 C CA . ILE A 1 95 ? 16.594 -20.562 -1.549 1 87 95 ILE A CA 1
ATOM 733 C C . ILE A 1 95 ? 16.094 -19.25 -2.17 1 87 95 ILE A C 1
ATOM 735 O O . ILE A 1 95 ? 16.812 -18.266 -2.225 1 87 95 ILE A O 1
ATOM 739 N N . VAL A 1 96 ? 14.953 -19.359 -2.781 1 89.62 96 VAL A N 1
ATOM 740 C CA . VAL A 1 96 ? 14.289 -18.172 -3.328 1 89.62 96 VAL A CA 1
ATOM 741 C C . VAL A 1 96 ? 13.195 -17.703 -2.369 1 89.62 96 VAL A C 1
ATOM 743 O O . VAL A 1 96 ? 12.398 -18.516 -1.882 1 89.62 96 VAL A O 1
ATOM 746 N N . ILE A 1 97 ? 13.219 -16.438 -2.016 1 94.5 97 ILE A N 1
ATOM 747 C CA . ILE A 1 97 ? 12.188 -15.836 -1.182 1 94.5 97 ILE A CA 1
ATOM 748 C C . ILE A 1 97 ? 11.047 -15.32 -2.062 1 94.5 97 ILE A C 1
ATOM 750 O O . ILE A 1 97 ? 11.281 -14.547 -2.998 1 94.5 97 ILE A O 1
ATOM 754 N N . GLU A 1 98 ? 9.852 -15.773 -1.72 1 97.25 98 GLU A N 1
ATOM 755 C CA . GLU A 1 98 ? 8.688 -15.367 -2.496 1 97.25 98 GLU A CA 1
ATOM 756 C C . GLU A 1 98 ? 7.609 -14.766 -1.596 1 97.25 98 GLU A C 1
ATOM 758 O O . GLU A 1 98 ? 7.461 -15.172 -0.441 1 97.25 98 GLU A O 1
ATOM 763 N N . VAL A 1 99 ? 6.949 -13.805 -2.107 1 98.12 99 VAL A N 1
ATOM 764 C CA . VAL A 1 99 ? 5.785 -13.234 -1.433 1 98.12 99 VAL A CA 1
ATOM 765 C C . VAL A 1 99 ? 4.539 -13.438 -2.291 1 98.12 99 VAL A C 1
ATOM 767 O O . VAL A 1 99 ? 4.461 -12.938 -3.414 1 98.12 99 VAL A O 1
ATOM 770 N N . GLU A 1 100 ? 3.637 -14.234 -1.816 1 98.56 100 GLU A N 1
ATOM 771 C CA . GLU A 1 100 ? 2.307 -14.258 -2.416 1 98.56 100 GLU A CA 1
ATOM 772 C C . GLU A 1 100 ? 1.47 -13.07 -1.941 1 98.56 100 GLU A C 1
ATOM 774 O O . GLU A 1 100 ? 0.939 -13.086 -0.829 1 98.56 100 GLU A O 1
ATOM 779 N N . ALA A 1 101 ? 1.29 -12.141 -2.791 1 98.69 101 ALA A N 1
ATOM 780 C CA . ALA A 1 101 ? 0.745 -10.844 -2.395 1 98.69 101 ALA A CA 1
ATOM 781 C C . ALA A 1 101 ? -0.776 -10.906 -2.281 1 98.69 101 ALA A C 1
ATOM 783 O O . ALA A 1 101 ? -1.45 -11.461 -3.15 1 98.69 101 ALA A O 1
ATOM 784 N N . THR A 1 102 ? -1.275 -10.289 -1.229 1 97.56 102 THR A N 1
ATOM 785 C CA . THR A 1 102 ? -2.703 -10.055 -1.04 1 97.56 102 THR A CA 1
ATOM 786 C C . THR A 1 102 ? -3.053 -8.594 -1.288 1 97.56 102 THR A C 1
ATOM 788 O O . THR A 1 102 ? -4.188 -8.273 -1.642 1 97.56 102 THR A O 1
ATOM 791 N N . GLU A 1 103 ? -2.113 -7.703 -1.041 1 98.25 103 GLU A N 1
ATOM 792 C CA . GLU A 1 103 ? -2.234 -6.277 -1.332 1 98.25 103 GLU A CA 1
ATOM 793 C C . GLU A 1 103 ? -0.965 -5.738 -1.984 1 98.25 103 GLU A C 1
ATOM 795 O O . GLU A 1 103 ? 0.145 -6.078 -1.57 1 98.25 103 GLU A O 1
ATOM 800 N N . ILE A 1 104 ? -1.093 -4.945 -2.967 1 98.75 104 ILE A N 1
ATOM 801 C CA . ILE A 1 104 ? -0.023 -4.223 -3.646 1 98.75 104 ILE A CA 1
ATOM 802 C C . ILE A 1 104 ? -0.498 -2.818 -4.012 1 98.75 104 ILE A C 1
ATOM 804 O O . ILE A 1 104 ? -1.628 -2.639 -4.469 1 98.75 104 ILE A O 1
ATOM 808 N N . GLY A 1 105 ? 0.319 -1.872 -3.871 1 98.62 105 GLY A N 1
ATOM 809 C CA . GLY A 1 105 ? 0.032 -0.535 -4.367 1 98.62 105 GLY A CA 1
ATOM 810 C C . GLY A 1 105 ? 1.274 0.32 -4.527 1 98.62 105 GLY A C 1
ATOM 811 O O . GLY A 1 105 ? 2.23 0.185 -3.762 1 98.62 105 GLY A O 1
ATOM 812 N N . PRO A 1 106 ? 1.279 1.162 -5.543 1 98.75 106 PRO A N 1
ATOM 813 C CA . PRO A 1 106 ? 2.34 2.172 -5.559 1 98.75 106 PRO A CA 1
ATOM 814 C C . PRO A 1 106 ? 2.465 2.918 -4.234 1 98.75 106 PRO A C 1
ATOM 816 O O . PRO A 1 106 ? 1.454 3.295 -3.635 1 98.75 106 PRO A O 1
ATOM 819 N N . ASP A 1 107 ? 3.684 3.061 -3.713 1 98.06 107 ASP A N 1
ATOM 820 C CA . ASP A 1 107 ? 3.928 3.742 -2.445 1 98.06 107 ASP A CA 1
ATOM 821 C C . ASP A 1 107 ? 3.891 5.258 -2.623 1 98.06 107 ASP A C 1
ATOM 823 O O . ASP A 1 107 ? 4.844 5.855 -3.129 1 98.06 107 ASP A O 1
ATOM 827 N N . LEU A 1 108 ? 2.943 5.941 -2.104 1 98.5 108 LEU A N 1
ATOM 828 C CA . LEU A 1 108 ? 2.729 7.371 -2.305 1 98.5 108 LEU A CA 1
ATOM 829 C C . LEU A 1 108 ? 3.707 8.188 -1.472 1 98.5 108 LEU A C 1
ATOM 831 O O . LEU A 1 108 ? 3.775 9.414 -1.611 1 98.5 108 LEU A O 1
ATOM 835 N N . GLY A 1 109 ? 4.477 7.484 -0.661 1 97.19 109 GLY A N 1
ATOM 836 C CA . GLY A 1 109 ? 5.602 8.172 -0.036 1 97.19 109 GLY A CA 1
ATOM 837 C C . GLY A 1 109 ? 6.691 8.547 -1.021 1 97.19 109 GLY A C 1
ATOM 838 O O . GLY A 1 109 ? 7.5 9.438 -0.746 1 97.19 109 GLY A O 1
ATOM 839 N N . ARG A 1 110 ? 6.629 7.855 -2.195 1 95.88 110 ARG A N 1
ATOM 840 C CA . ARG A 1 110 ? 7.758 8.039 -3.1 1 95.88 110 ARG A CA 1
ATOM 841 C C . ARG A 1 110 ? 7.281 8.305 -4.523 1 95.88 110 ARG A C 1
ATOM 843 O O . ARG A 1 110 ? 8.094 8.383 -5.449 1 95.88 110 ARG A O 1
ATOM 850 N N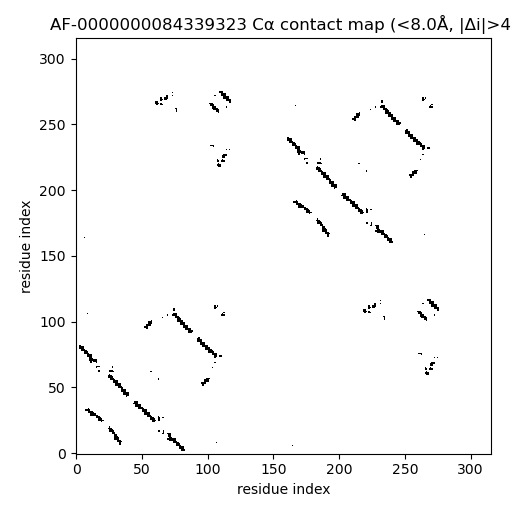 . CYS A 1 111 ? 5.977 8.391 -4.727 1 97.5 111 CYS A N 1
ATOM 851 C CA . CYS A 1 111 ? 5.41 8.695 -6.035 1 97.5 111 CYS A CA 1
ATOM 852 C C . CYS A 1 111 ? 3.988 9.227 -5.902 1 97.5 111 CYS A C 1
ATOM 854 O O . CYS A 1 111 ? 3.434 9.266 -4.801 1 97.5 111 CYS A O 1
ATOM 856 N N . SER A 1 112 ? 3.465 9.664 -6.969 1 98.06 112 SER A N 1
ATOM 857 C CA . SER A 1 112 ? 2.043 9.969 -7.094 1 98.06 112 SER A CA 1
ATOM 858 C C . SER A 1 112 ? 1.379 9.086 -8.148 1 98.06 112 SER A C 1
ATOM 860 O O . SER A 1 112 ? 2.061 8.383 -8.898 1 98.06 112 SER A O 1
ATOM 862 N N . THR A 1 113 ? 0.044 9.078 -8.062 1 98.25 113 THR A N 1
ATOM 863 C CA . THR A 1 113 ? -0.661 8.211 -9 1 98.25 113 THR A CA 1
ATOM 864 C C . THR A 1 113 ? -1.966 8.859 -9.461 1 98.25 113 THR A C 1
ATOM 866 O O . THR A 1 113 ? -2.416 9.844 -8.867 1 98.25 113 THR A O 1
ATOM 869 N N . VAL A 1 114 ? -2.506 8.352 -10.555 1 97.94 114 VAL A N 1
ATOM 870 C CA . VAL A 1 114 ? -3.896 8.523 -10.961 1 97.94 114 VAL A CA 1
ATOM 871 C C . VAL A 1 114 ? -4.645 7.203 -10.82 1 97.94 114 VAL A C 1
ATOM 873 O O . VAL A 1 114 ? -4.254 6.195 -11.414 1 97.94 114 VAL A O 1
ATOM 876 N N . VAL A 1 115 ? -5.688 7.215 -10.031 1 97.94 115 VAL A N 1
ATOM 877 C CA . VAL A 1 115 ? -6.422 5.984 -9.766 1 97.94 115 VAL A CA 1
ATOM 878 C C . VAL A 1 115 ? -7.512 5.793 -10.82 1 97.94 115 VAL A C 1
ATOM 880 O O . VAL A 1 115 ? -8.242 6.727 -11.141 1 97.94 115 VAL A O 1
ATOM 883 N N . ARG A 1 116 ? -7.578 4.559 -11.344 1 95.75 116 ARG A N 1
ATOM 884 C CA . ARG A 1 116 ? -8.617 4.152 -12.281 1 95.75 116 ARG A CA 1
ATOM 885 C C . ARG A 1 116 ? -9.516 3.08 -11.68 1 95.75 116 ARG A C 1
ATOM 887 O O . ARG A 1 116 ? -9.062 1.968 -11.398 1 95.75 116 ARG A O 1
ATOM 894 N N . ARG A 1 117 ? -10.688 3.385 -11.367 1 86.25 117 ARG A N 1
ATOM 895 C CA . ARG A 1 117 ? -11.625 2.438 -10.773 1 86.25 117 ARG A CA 1
ATOM 896 C C . ARG A 1 117 ? -12.383 1.67 -11.852 1 86.25 117 ARG A C 1
ATOM 898 O O . ARG A 1 117 ? -12.688 2.219 -12.914 1 86.25 117 ARG A O 1
ATOM 905 N N . PRO A 1 118 ? -12.414 0.316 -11.562 1 71.44 118 PRO A N 1
ATOM 906 C CA . PRO A 1 118 ? -13.266 -0.377 -12.531 1 71.44 118 PRO A CA 1
ATOM 907 C C . PRO A 1 118 ? -14.695 0.148 -12.547 1 71.44 118 PRO A C 1
ATOM 909 O O . PRO A 1 118 ? -15.219 0.558 -11.5 1 71.44 118 PRO A O 1
ATOM 912 N N . SER A 1 119 ? -15.102 0.655 -13.633 1 58.72 119 SER A N 1
ATOM 913 C CA . SER A 1 119 ? -16.5 1.046 -13.781 1 58.72 119 SER A CA 1
ATOM 914 C C . SER A 1 119 ? -17.438 0.004 -13.172 1 58.72 119 SER A C 1
ATOM 916 O O . SER A 1 119 ? -17.188 -1.198 -13.273 1 58.72 119 SER A O 1
ATOM 918 N N . PRO A 1 120 ? -18.078 0.358 -12.102 1 52.69 120 PRO A N 1
ATOM 919 C CA . PRO A 1 120 ? -19.047 -0.646 -11.68 1 52.69 120 PRO A CA 1
ATOM 920 C C . PRO A 1 120 ? -19.656 -1.415 -12.859 1 52.69 120 PRO A C 1
ATOM 922 O O . PRO A 1 120 ? -19.906 -0.833 -13.914 1 52.69 120 PRO A O 1
ATOM 925 N N . VAL A 1 121 ? -19.266 -2.635 -12.938 1 46.53 121 VAL A N 1
ATOM 926 C CA . VAL A 1 121 ? -19.953 -3.383 -13.984 1 46.53 121 VAL A CA 1
ATOM 927 C C . VAL A 1 121 ? -21.391 -2.889 -14.109 1 46.53 121 VAL A C 1
ATOM 929 O O . VAL A 1 121 ? -22.125 -2.844 -13.117 1 46.53 121 VAL A O 1
ATOM 932 N N . GLU A 1 122 ? -21.625 -1.955 -14.844 1 41.22 122 GLU A N 1
ATOM 933 C CA . GLU A 1 122 ? -23.031 -1.765 -15.188 1 41.22 122 GLU A CA 1
ATOM 934 C C . GLU A 1 122 ? -23.75 -3.102 -15.336 1 41.22 122 GLU A C 1
ATOM 936 O O . GLU A 1 122 ? -23.375 -3.92 -16.188 1 41.22 122 GLU A O 1
ATOM 941 N N . ARG A 1 123 ? -24.109 -3.766 -14.289 1 38.41 123 ARG A N 1
ATOM 942 C CA . ARG A 1 123 ? -25.078 -4.824 -14.586 1 38.41 123 ARG A CA 1
ATOM 943 C C . ARG A 1 123 ? -26 -4.422 -15.734 1 38.41 123 ARG A C 1
ATOM 945 O O . ARG A 1 123 ? -26.688 -3.406 -15.656 1 38.41 123 ARG A O 1
ATOM 952 N N . ALA A 1 124 ? -25.516 -4.777 -16.922 1 38.25 124 ALA A N 1
ATOM 953 C CA . ALA A 1 124 ? -26.484 -4.719 -18.016 1 38.25 124 ALA A CA 1
ATOM 954 C C . ALA A 1 124 ? -27.891 -5.066 -17.547 1 38.25 124 ALA A C 1
ATOM 956 O O . ALA A 1 124 ? -28.156 -6.199 -17.141 1 38.25 124 ALA A O 1
ATOM 957 N N . ASP A 1 125 ? -28.484 -4.293 -16.781 1 34.81 125 ASP A N 1
ATOM 958 C CA . ASP A 1 125 ? -29.922 -4.512 -16.688 1 34.81 125 ASP A CA 1
ATOM 959 C C . ASP A 1 125 ? -30.484 -5.004 -18.031 1 34.81 125 ASP A C 1
ATOM 961 O O . ASP A 1 125 ? -30.531 -4.254 -19 1 34.81 125 ASP A O 1
ATOM 965 N N . GLY A 1 126 ? -30.078 -6.145 -18.531 1 30.98 126 GLY A N 1
ATOM 966 C CA . GLY A 1 126 ? -31.016 -6.785 -19.438 1 30.98 126 GLY A CA 1
ATOM 967 C C . GLY A 1 126 ? -32.469 -6.535 -19.078 1 30.98 126 GLY A C 1
ATOM 968 O O . GLY A 1 126 ? -33.031 -7.277 -18.281 1 30.98 126 GLY A O 1
ATOM 969 N N . ALA A 1 127 ? -32.812 -5.312 -18.906 1 33 127 ALA A N 1
ATOM 970 C CA . ALA A 1 127 ? -34.25 -5.023 -19.109 1 33 127 ALA A CA 1
ATOM 971 C C . ALA A 1 127 ? -34.812 -5.84 -20.266 1 33 127 ALA A C 1
ATOM 973 O O . ALA A 1 127 ? -34.469 -5.605 -21.422 1 33 127 ALA A O 1
ATOM 974 N N . GLY A 1 128 ? -34.812 -7.07 -20.125 1 29.8 128 GLY A N 1
ATOM 975 C CA . GLY A 1 128 ? -35.688 -7.867 -20.969 1 29.8 128 GLY A CA 1
ATOM 976 C C . GLY A 1 128 ? -36.875 -7.078 -21.5 1 29.8 128 GLY A C 1
ATOM 977 O O . GLY A 1 128 ? -37.5 -6.309 -20.766 1 29.8 128 GLY A O 1
ATOM 978 N N . GLU A 1 129 ? -36.844 -6.672 -22.75 1 32.88 129 GLU A N 1
ATOM 979 C CA . GLU A 1 129 ? -38.031 -6.266 -23.516 1 32.88 129 GLU A CA 1
ATOM 980 C C . GLU A 1 129 ? -39.281 -6.902 -22.953 1 32.88 129 GLU A C 1
ATOM 982 O O . GLU A 1 129 ? -39.469 -8.117 -23.062 1 32.88 129 GLU A O 1
ATOM 987 N N . LYS A 1 130 ? -39.656 -6.488 -21.797 1 31.2 130 LYS A N 1
ATOM 988 C CA . LYS A 1 130 ? -41.062 -6.785 -21.594 1 31.2 130 LYS A CA 1
ATOM 989 C C . LYS A 1 130 ? -41.875 -6.605 -22.891 1 31.2 130 LYS A C 1
ATOM 991 O O . LYS A 1 130 ? -41.938 -5.504 -23.438 1 31.2 130 LYS A O 1
ATOM 996 N N . GLY A 1 131 ? -41.812 -7.535 -23.797 1 28.8 131 GLY A N 1
ATOM 997 C CA . GLY A 1 131 ? -42.781 -7.715 -24.875 1 28.8 131 GLY A CA 1
ATOM 998 C C . GLY A 1 131 ? -44.156 -7.121 -24.578 1 28.8 131 GLY A C 1
ATOM 999 O O . GLY A 1 131 ? -44.75 -7.414 -23.547 1 28.8 131 GLY A O 1
ATOM 1000 N N . GLN A 1 132 ? -44.375 -5.855 -25.016 1 28.78 132 GLN A N 1
ATOM 1001 C CA . GLN A 1 132 ? -45.656 -5.188 -25.109 1 28.78 132 GLN A CA 1
ATOM 1002 C C . GLN A 1 132 ? -46.781 -6.199 -25.312 1 28.78 132 GLN A C 1
ATOM 1004 O O . GLN A 1 132 ? -46.812 -6.926 -26.297 1 28.78 132 GLN A O 1
ATOM 1009 N N . ALA A 1 133 ? -47.344 -6.73 -24.234 1 28.3 133 ALA A N 1
ATOM 1010 C CA . ALA A 1 133 ? -48.625 -7.406 -24.297 1 28.3 133 ALA A CA 1
ATOM 1011 C C . ALA A 1 133 ? -49.562 -6.73 -25.312 1 28.3 133 ALA A C 1
ATOM 1013 O O . ALA A 1 133 ? -49.656 -5.5 -25.344 1 28.3 133 ALA A O 1
ATOM 1014 N N . GLY A 1 134 ? -49.812 -7.309 -26.453 1 26.53 134 GLY A N 1
ATOM 1015 C CA . GLY A 1 134 ? -50.844 -7.035 -27.438 1 26.53 134 GLY A CA 1
ATOM 1016 C C . GLY A 1 134 ? -52.094 -6.477 -26.828 1 26.53 134 GLY A C 1
ATOM 1017 O O . GLY A 1 134 ? -52.438 -6.77 -25.672 1 26.53 134 GLY A O 1
ATOM 1018 N N . SER A 1 135 ? -52.625 -5.344 -27.281 1 28.55 135 SER A N 1
ATOM 1019 C CA . SER A 1 135 ? -53.844 -4.594 -27.156 1 28.55 135 SER A CA 1
ATOM 1020 C C . SER A 1 135 ? -55.062 -5.527 -27.109 1 28.55 135 SER A C 1
ATOM 1022 O O . SER A 1 135 ? -55.344 -6.23 -28.078 1 28.55 135 SER A O 1
ATOM 1024 N N . ALA A 1 136 ? -55.312 -6.191 -26.062 1 24.02 136 ALA A N 1
ATOM 1025 C CA . ALA A 1 136 ? -56.656 -6.77 -25.938 1 24.02 136 ALA A CA 1
ATOM 1026 C C . ALA A 1 136 ? -57.719 -5.766 -26.375 1 24.02 136 ALA A C 1
ATOM 1028 O O . ALA A 1 136 ? -57.969 -4.789 -25.672 1 24.02 136 ALA A O 1
ATOM 1029 N N . GLU A 1 137 ? -57.844 -5.438 -27.641 1 25.47 137 GLU A N 1
ATOM 1030 C CA . GLU A 1 137 ? -59 -4.754 -28.219 1 25.47 137 GLU A CA 1
ATOM 1031 C C . GLU A 1 137 ? -60.312 -5.176 -27.531 1 25.47 137 GLU A C 1
ATOM 1033 O O . GLU A 1 137 ? -61.125 -4.336 -27.219 1 25.47 137 GLU A O 1
ATOM 1038 N N . SER A 1 138 ? -60.75 -6.461 -27.844 1 25.59 138 SER A N 1
ATOM 1039 C CA . SER A 1 138 ? -62.062 -6.656 -28.422 1 25.59 138 SER A CA 1
ATOM 1040 C C . SER A 1 138 ? -63.156 -6.555 -27.375 1 25.59 138 SER A C 1
ATOM 1042 O O . SER A 1 138 ? -64.375 -6.551 -27.703 1 25.59 138 SER A O 1
ATOM 1044 N N . ALA A 1 139 ? -63.031 -7.129 -26.172 1 23.45 139 ALA A N 1
ATOM 1045 C CA . ALA A 1 139 ? -64.312 -7.723 -25.812 1 23.45 139 ALA A CA 1
ATOM 1046 C C . ALA A 1 139 ? -65.312 -6.648 -25.438 1 23.45 139 ALA A C 1
ATOM 1048 O O . ALA A 1 139 ? -65.438 -6.25 -24.281 1 23.45 139 ALA A O 1
ATOM 1049 N N . ARG A 1 140 ? -65.375 -5.465 -25.906 1 24.11 140 ARG A N 1
ATOM 1050 C CA . ARG A 1 140 ? -66.5 -4.59 -25.547 1 24.11 140 ARG A CA 1
ATOM 1051 C C . ARG A 1 140 ? -67.812 -5.34 -25.578 1 24.11 140 ARG A C 1
ATOM 1053 O O . ARG A 1 140 ? -68.688 -5.117 -24.734 1 24.11 140 ARG A O 1
ATOM 1060 N N . ALA A 1 141 ? -68.375 -5.629 -26.797 1 22.72 141 ALA A N 1
ATOM 1061 C CA . ALA A 1 141 ? -69.688 -5.219 -27.25 1 22.72 141 ALA A CA 1
ATOM 1062 C C . ALA A 1 141 ? -70.75 -6.121 -26.656 1 22.72 141 ALA A C 1
ATOM 1064 O O . ALA A 1 141 ? -71.938 -5.711 -26.531 1 22.72 141 ALA A O 1
ATOM 1065 N N . LEU A 1 142 ? -70.625 -7.445 -26.531 1 20.92 142 LEU A N 1
ATOM 1066 C CA . LEU A 1 142 ? -71.875 -8.125 -26.938 1 20.92 142 LEU A CA 1
ATOM 1067 C C . LEU A 1 142 ? -72.875 -8.086 -25.844 1 20.92 142 LEU A C 1
ATOM 1069 O O . LEU A 1 142 ? -73.812 -8.906 -25.812 1 20.92 142 LEU A O 1
ATOM 1073 N N . VAL A 1 143 ? -72.75 -7.355 -24.766 1 24.84 143 VAL A N 1
ATOM 1074 C CA . VAL A 1 143 ? -73.812 -7.734 -23.844 1 24.84 143 VAL A CA 1
ATOM 1075 C C . VAL A 1 143 ? -75.188 -7.484 -24.5 1 24.84 143 VAL A C 1
ATOM 1077 O O . VAL A 1 143 ? -75.625 -6.34 -24.594 1 24.84 143 VAL A O 1
ATOM 1080 N N . GLY A 1 144 ? -75.5 -7.93 -25.641 1 21.17 144 GLY A N 1
ATOM 1081 C CA . GLY A 1 144 ? -76.875 -7.785 -26.203 1 21.17 144 GLY A CA 1
ATOM 1082 C C . GLY A 1 144 ? -77.938 -8.156 -25.234 1 21.17 144 GLY A C 1
ATOM 1083 O O . GLY A 1 144 ? -78.875 -7.375 -25.016 1 21.17 144 GLY A O 1
ATOM 1084 N N . ALA A 1 145 ? -78.75 -9.406 -25.391 1 21.55 145 ALA A N 1
ATOM 1085 C CA . ALA A 1 145 ? -80.125 -9.758 -25.828 1 21.55 145 ALA A CA 1
ATOM 1086 C C . ALA A 1 145 ? -81 -10.18 -24.656 1 21.55 145 ALA A C 1
ATOM 1088 O O . ALA A 1 145 ? -82.188 -10.164 -24.75 1 21.55 145 ALA A O 1
ATOM 1089 N N . GLY A 1 146 ? -80.562 -11.07 -23.75 1 21.47 146 GLY A N 1
ATOM 1090 C CA . GLY A 1 146 ? -81.688 -12.008 -23.5 1 21.47 146 GLY A CA 1
ATOM 1091 C C . GLY A 1 146 ? -82.938 -11.344 -22.938 1 21.47 146 GLY A C 1
ATOM 1092 O O . GLY A 1 146 ? -82.812 -10.227 -22.422 1 21.47 146 GLY A O 1
ATOM 1093 N N . ALA A 1 147 ? -84.062 -12.305 -22.578 1 20.75 147 ALA A N 1
ATOM 1094 C CA . ALA A 1 147 ? -85.312 -13.062 -22.656 1 20.75 147 ALA A CA 1
ATOM 1095 C C . ALA A 1 147 ? -86.25 -12.727 -21.469 1 20.75 147 ALA A C 1
ATOM 1097 O O . ALA A 1 147 ? -85.812 -12.25 -20.438 1 20.75 147 ALA A O 1
ATOM 1098 N N . GLY A 1 148 ? -87.562 -13.258 -21.531 1 23.84 148 GLY A N 1
ATOM 1099 C CA . GLY A 1 148 ? -89 -13.312 -21.375 1 23.84 148 GLY A CA 1
ATOM 1100 C C . GLY A 1 148 ? -89.438 -13.859 -20.031 1 23.84 148 GLY A C 1
ATOM 1101 O O . GLY A 1 148 ? -90.625 -13.734 -19.641 1 23.84 148 GLY A O 1
ATOM 1102 N N . GLY A 1 149 ? -89 -15.078 -19.516 1 25.06 149 GLY A N 1
ATOM 1103 C CA . GLY A 1 149 ? -90 -16 -19.031 1 25.06 149 GLY A CA 1
ATOM 1104 C C . GLY A 1 149 ? -90.75 -15.5 -17.797 1 25.06 149 GLY A C 1
ATOM 1105 O O . GLY A 1 149 ? -90.188 -14.75 -17 1 25.06 149 GLY A O 1
ATOM 1106 N N . GLN A 1 150 ? -92.125 -15.828 -17.719 1 27.44 150 GLN A N 1
ATOM 1107 C CA . GLN A 1 150 ? -93.438 -15.758 -17.109 1 27.44 150 GLN A CA 1
ATOM 1108 C C . GLN A 1 150 ? -93.438 -16.391 -15.719 1 27.44 150 GLN A C 1
ATOM 1110 O O . GLN A 1 150 ? -92.938 -17.5 -15.539 1 27.44 150 GLN A O 1
ATOM 1115 N N . VAL A 1 151 ? -93.812 -15.773 -14.688 1 25.84 151 VAL A N 1
ATOM 1116 C CA . VAL A 1 151 ? -94 -15.945 -13.25 1 25.84 151 VAL A CA 1
ATOM 1117 C C . VAL A 1 151 ? -95.125 -16.922 -12.984 1 25.84 151 VAL A C 1
ATOM 1119 O O . VAL A 1 151 ? -96.25 -16.75 -13.5 1 25.84 151 VAL A O 1
ATOM 1122 N N . ALA A 1 152 ? -94.875 -18.25 -12.734 1 23.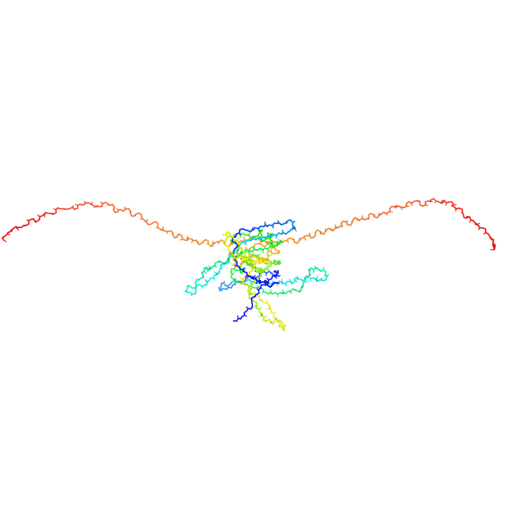72 152 ALA A N 1
ATOM 1123 C CA . ALA A 1 152 ? -95.812 -19.359 -12.344 1 23.72 152 ALA A CA 1
ATOM 1124 C C . ALA A 1 152 ? -96.5 -19.031 -11.039 1 23.72 152 ALA A C 1
ATOM 1126 O O . ALA A 1 152 ? -95.938 -19.062 -9.969 1 23.72 152 ALA A O 1
ATOM 1127 N N . GLU A 1 153 ? -97.375 -18.141 -10.938 1 26.83 153 GLU A N 1
ATOM 1128 C CA . GLU A 1 153 ? -98.125 -18.031 -9.711 1 26.83 153 GLU A CA 1
ATOM 1129 C C . GLU A 1 153 ? -99.125 -19.203 -9.547 1 26.83 153 GLU A C 1
ATOM 1131 O O . GLU A 1 153 ? -100.062 -19.312 -10.273 1 26.83 153 GLU A O 1
ATOM 1136 N N . VAL A 1 154 ? -98.562 -20.547 -9.57 1 29.06 154 VAL A N 1
ATOM 1137 C CA . VAL A 1 154 ? -99.5 -21.625 -9.406 1 29.06 154 VAL A CA 1
ATOM 1138 C C . VAL A 1 154 ? -100.375 -21.391 -8.156 1 29.06 154 VAL A C 1
ATOM 1140 O O . VAL A 1 154 ? -99.938 -20.641 -7.262 1 29.06 154 VAL A O 1
ATOM 1143 N N . PRO A 1 155 ? -101.125 -22.516 -7.734 1 36.5 155 PRO A N 1
ATOM 1144 C CA . PRO A 1 155 ? -102.5 -22.859 -7.312 1 36.5 155 PRO A CA 1
ATOM 1145 C C . PRO A 1 155 ? -102.625 -22.875 -5.793 1 36.5 155 PRO A C 1
ATOM 1147 O O . PRO A 1 155 ? -101.75 -23.312 -5.078 1 36.5 155 PRO A O 1
ATOM 1150 N N . MET A 1 156 ? -103.375 -22.031 -5.129 1 31.84 156 MET A N 1
ATOM 1151 C CA . MET A 1 156 ? -103.75 -21.984 -3.721 1 31.84 156 MET A CA 1
ATOM 1152 C C . MET A 1 156 ? -104.562 -23.203 -3.352 1 31.84 156 MET A C 1
ATOM 1154 O O . MET A 1 156 ? -105.125 -23.266 -2.268 1 31.84 156 MET A O 1
ATOM 1158 N N . SER A 1 157 ? -104.562 -24.344 -4.047 1 28.27 157 SER A N 1
ATOM 1159 C CA . SER A 1 157 ? -105.75 -25.172 -3.633 1 28.27 157 SER A CA 1
ATOM 1160 C C . SER A 1 157 ? -105.75 -25.312 -2.115 1 28.27 157 SER A C 1
ATOM 1162 O O . SER A 1 157 ? -104.75 -25.078 -1.429 1 28.27 157 SER A O 1
ATOM 1164 N N . SER A 1 158 ? -106.562 -26.578 -1.636 1 31.25 158 SER A N 1
ATOM 1165 C CA . SER A 1 158 ? -107.312 -27.234 -0.559 1 31.25 158 SER A CA 1
ATOM 1166 C C . SER A 1 158 ? -106.375 -27.578 0.611 1 31.25 158 SER A C 1
ATOM 1168 O O . SER A 1 158 ? -105.188 -27.953 0.411 1 31.25 158 SER A O 1
ATOM 1170 N N . MET B 1 1 ? 7.793 4.418 24.016 1 58.16 1 MET B N 1
ATOM 1171 C CA . MET B 1 1 ? 6.359 4.125 23.984 1 58.16 1 MET B CA 1
ATOM 1172 C C . MET B 1 1 ? 6.02 3.195 22.828 1 58.16 1 MET B C 1
ATOM 1174 O O . MET B 1 1 ? 6.441 3.426 21.703 1 58.16 1 MET B O 1
ATOM 1178 N N . TYR B 1 2 ? 5.547 1.89 23.078 1 75.69 2 TYR B N 1
ATOM 1179 C CA . TYR B 1 2 ? 5.406 0.811 22.109 1 75.69 2 TYR B CA 1
ATOM 1180 C C . TYR B 1 2 ? 4.125 0.968 21.297 1 75.69 2 TYR B C 1
ATOM 1182 O O . TYR B 1 2 ? 3.033 0.677 21.797 1 75.69 2 TYR B O 1
ATOM 1190 N N . GLU B 1 3 ? 4.004 1.733 20.219 1 84.94 3 GLU B N 1
ATOM 1191 C CA . GLU B 1 3 ? 2.814 1.875 19.375 1 84.94 3 GLU B CA 1
ATOM 1192 C C . GLU B 1 3 ? 2.691 0.713 18.391 1 84.94 3 GLU B C 1
ATOM 1194 O O . GLU B 1 3 ? 3.656 0.365 17.719 1 84.94 3 GLU B O 1
ATOM 1199 N N . PRO B 1 4 ? 1.486 0.151 18.453 1 94.94 4 PRO B N 1
ATOM 1200 C CA . PRO B 1 4 ? 1.312 -0.933 17.484 1 94.94 4 PRO B CA 1
ATOM 1201 C C . PRO B 1 4 ? 1.283 -0.437 16.047 1 94.94 4 PRO B C 1
ATOM 1203 O O . PRO B 1 4 ? 0.75 0.641 15.766 1 94.94 4 PRO B O 1
ATOM 1206 N N . VAL B 1 5 ? 1.896 -1.226 15.172 1 96.38 5 VAL B N 1
ATOM 1207 C CA . VAL B 1 5 ? 1.855 -0.965 13.742 1 96.38 5 VAL B CA 1
ATOM 1208 C C . VAL B 1 5 ? 0.832 -1.884 13.078 1 96.38 5 VAL B C 1
ATOM 1210 O O . VAL B 1 5 ? 0.81 -3.09 13.336 1 96.38 5 VAL B O 1
ATOM 1213 N N . ILE B 1 6 ? -0.009 -1.37 12.219 1 96.56 6 ILE B N 1
ATOM 1214 C CA . ILE B 1 6 ? -1.027 -2.164 11.539 1 96.56 6 ILE B CA 1
ATOM 1215 C C . ILE B 1 6 ? -0.915 -1.966 10.031 1 96.56 6 ILE B C 1
ATOM 1217 O O . ILE B 1 6 ? -0.321 -0.989 9.57 1 96.56 6 ILE B O 1
ATOM 1221 N N . THR B 1 7 ? -1.416 -2.936 9.359 1 97.19 7 THR B N 1
ATOM 1222 C CA . THR B 1 7 ? -1.727 -2.822 7.938 1 97.19 7 THR B CA 1
ATOM 1223 C C . THR B 1 7 ? -3.219 -3.021 7.695 1 97.19 7 THR B C 1
ATOM 1225 O O . THR B 1 7 ? -3.793 -4.031 8.109 1 97.19 7 THR B O 1
ATOM 1228 N N . THR B 1 8 ? -3.82 -2.037 7.043 1 96.06 8 THR B N 1
ATOM 1229 C CA . THR B 1 8 ? -5.262 -2.096 6.836 1 96.06 8 THR B CA 1
ATOM 1230 C C . THR B 1 8 ? -5.621 -1.708 5.406 1 96.06 8 THR B C 1
ATOM 1232 O O . THR B 1 8 ? -4.879 -0.974 4.75 1 96.06 8 THR B O 1
ATOM 1235 N N . VAL B 1 9 ? -6.703 -2.322 4.977 1 96.81 9 VAL B N 1
ATOM 1236 C CA . VAL B 1 9 ? -7.254 -2.012 3.66 1 96.81 9 VAL B CA 1
ATOM 1237 C C . VAL B 1 9 ? -8.641 -1.396 3.812 1 96.81 9 VAL B C 1
ATOM 1239 O O . VAL B 1 9 ? -9.414 -1.803 4.684 1 96.81 9 VAL B O 1
ATOM 1242 N N . GLY B 1 10 ? -8.898 -0.37 3.021 1 97.5 10 GLY B N 1
ATOM 1243 C CA . GLY B 1 10 ? -10.188 0.303 3.049 1 97.5 10 GLY B CA 1
ATOM 1244 C C . GLY B 1 10 ? -10.383 1.265 1.891 1 97.5 10 GLY B C 1
ATOM 1245 O O . GLY B 1 10 ? -9.633 1.23 0.916 1 97.5 10 GLY B O 1
ATOM 1246 N N . ARG B 1 11 ? -11.484 1.987 1.995 1 97.69 11 ARG B N 1
ATOM 1247 C CA . ARG B 1 11 ? -11.805 3.014 1.006 1 97.69 11 ARG B CA 1
ATOM 1248 C C . ARG B 1 11 ? -11.773 4.402 1.631 1 97.69 11 ARG B C 1
ATOM 1250 O O . ARG B 1 11 ? -12.211 4.59 2.77 1 97.69 11 ARG B O 1
ATOM 1257 N N . VAL B 1 12 ? -11.242 5.25 0.861 1 98.5 12 VAL B N 1
ATOM 1258 C CA . VAL B 1 12 ? -11.266 6.641 1.298 1 98.5 12 VAL B CA 1
ATOM 1259 C C . VAL B 1 12 ? -12.711 7.105 1.462 1 98.5 12 VAL B C 1
ATOM 1261 O O . VAL B 1 12 ? -13.484 7.098 0.502 1 98.5 12 VAL B O 1
ATOM 1264 N N . ALA B 1 13 ? -12.992 7.598 2.637 1 98.5 13 ALA B N 1
ATOM 1265 C CA . ALA B 1 13 ? -14.391 7.906 2.932 1 98.5 13 ALA B CA 1
ATOM 1266 C C . ALA B 1 13 ? -14.656 9.406 2.834 1 98.5 13 ALA B C 1
ATOM 1268 O O . ALA B 1 13 ? -15.797 9.828 2.668 1 98.5 13 ALA B O 1
ATOM 1269 N N . THR B 1 14 ? -13.703 10.258 3.031 1 98.69 14 THR B N 1
ATOM 1270 C CA . THR B 1 14 ? -13.82 11.703 2.912 1 98.69 14 THR B CA 1
ATOM 1271 C C . THR B 1 14 ? -12.703 12.266 2.031 1 98.69 14 THR B C 1
ATOM 1273 O O . THR B 1 14 ? -11.688 11.609 1.812 1 98.69 14 THR B O 1
ATOM 1276 N N . ALA B 1 15 ? -12.977 13.461 1.564 1 98.62 15 ALA B N 1
ATOM 1277 C CA . ALA B 1 15 ? -11.93 14.125 0.795 1 98.62 15 ALA B CA 1
ATOM 1278 C C . ALA B 1 15 ? -10.648 14.266 1.619 1 98.62 15 ALA B C 1
ATOM 1280 O O . ALA B 1 15 ? -10.711 14.461 2.836 1 98.62 15 ALA B O 1
ATOM 1281 N N . VAL B 1 16 ? -9.547 14.188 0.956 1 98.81 16 VAL B N 1
ATOM 1282 C CA . VAL B 1 16 ? -8.258 14.32 1.634 1 98.81 16 VAL B CA 1
ATOM 1283 C C . VAL B 1 16 ? -7.996 15.781 1.966 1 98.81 16 VAL B C 1
ATOM 1285 O O . VAL B 1 16 ? -7.984 16.641 1.075 1 98.81 16 VAL B O 1
ATOM 1288 N N . SER B 1 17 ? -7.793 16.047 3.154 1 98.75 17 SER B N 1
ATOM 1289 C CA . SER B 1 17 ? -7.438 17.391 3.596 1 98.75 17 SER B CA 1
ATOM 1290 C C . SER B 1 17 ? -5.926 17.578 3.613 1 98.75 17 SER B C 1
ATOM 1292 O O . SER B 1 17 ? -5.184 16.688 4.008 1 98.75 17 SER B O 1
ATOM 1294 N N . LEU B 1 18 ? -5.523 18.688 3.164 1 98.62 18 LEU B N 1
ATOM 1295 C CA . LEU B 1 18 ? -4.109 19.062 3.17 1 98.62 18 LEU B CA 1
ATOM 1296 C C . LEU B 1 18 ? -3.879 20.328 3.969 1 98.62 18 LEU B C 1
ATOM 1298 O O . LEU B 1 18 ? -4.496 21.359 3.693 1 98.62 18 LEU B O 1
ATOM 1302 N N . ARG B 1 19 ? -3.004 20.219 4.938 1 98.19 19 ARG B N 1
ATOM 1303 C CA . ARG B 1 19 ? -2.686 21.375 5.766 1 98.19 19 ARG B CA 1
ATOM 1304 C C . ARG B 1 19 ? -1.191 21.672 5.738 1 98.19 19 ARG B C 1
ATOM 1306 O O . ARG B 1 19 ? -0.368 20.766 5.906 1 98.19 19 ARG B O 1
ATOM 1313 N N . ARG B 1 20 ? -0.896 22.859 5.551 1 96.94 20 ARG B N 1
ATOM 1314 C CA . ARG B 1 20 ? 0.485 23.328 5.605 1 96.94 20 ARG B CA 1
ATOM 1315 C C . ARG B 1 20 ? 0.714 24.219 6.824 1 96.94 20 ARG B C 1
ATOM 1317 O O . ARG B 1 20 ? -0.115 25.062 7.141 1 96.94 20 ARG B O 1
ATOM 1324 N N . PHE B 1 21 ? 1.799 23.922 7.43 1 95.81 21 PHE B N 1
ATOM 1325 C CA . PHE B 1 21 ? 2.117 24.656 8.648 1 95.81 21 PHE B CA 1
ATOM 1326 C C . PHE B 1 21 ? 3.246 25.656 8.398 1 95.81 21 PHE B C 1
ATOM 1328 O O . PHE B 1 21 ? 4.02 25.5 7.449 1 95.81 21 PHE B O 1
ATOM 1335 N N . GLU B 1 22 ? 3.334 26.781 9.227 1 92.31 22 GLU B N 1
ATOM 1336 C CA . GLU B 1 22 ? 4.332 27.844 9.086 1 92.31 22 GLU B CA 1
ATOM 1337 C C . GLU B 1 22 ? 5.746 27.281 9.219 1 92.31 22 GLU B C 1
ATOM 1339 O O . GLU B 1 22 ? 6.664 27.75 8.539 1 92.31 22 GLU B O 1
ATOM 1344 N N . GLY B 1 23 ? 6.004 26.219 9.891 1 91.56 23 GLY B N 1
ATOM 1345 C CA . GLY B 1 23 ? 7.312 25.625 10.086 1 91.56 23 GLY B CA 1
ATOM 1346 C C . GLY B 1 23 ? 7.703 24.656 8.984 1 91.56 23 GLY B C 1
ATOM 1347 O O . GLY B 1 23 ? 8.727 23.969 9.078 1 91.56 23 GLY B O 1
ATOM 1348 N N . GLY B 1 24 ? 6.875 24.562 7.863 1 90.62 24 GLY B N 1
ATOM 1349 C CA . GLY B 1 24 ? 7.195 23.734 6.715 1 90.62 24 GLY B CA 1
ATOM 1350 C C . GLY B 1 24 ? 6.52 22.375 6.75 1 90.62 24 GLY B C 1
ATOM 1351 O O . GLY B 1 24 ? 6.621 21.594 5.793 1 90.62 24 GLY B O 1
ATOM 1352 N N . GLY B 1 25 ? 5.898 22.094 7.855 1 95.19 25 GLY B N 1
ATOM 1353 C CA . GLY B 1 25 ? 5.195 20.828 7.934 1 95.19 25 GLY B CA 1
ATOM 1354 C C . GLY B 1 25 ? 3.973 20.766 7.039 1 95.19 25 GLY B C 1
ATOM 1355 O O . GLY B 1 25 ? 3.281 21.766 6.855 1 95.19 25 GLY B O 1
ATOM 1356 N N . VAL B 1 26 ? 3.834 19.656 6.328 1 97.88 26 VAL B N 1
ATOM 1357 C CA . VAL B 1 26 ? 2.664 19.391 5.5 1 97.88 26 VAL B CA 1
ATOM 1358 C C . VAL B 1 26 ? 1.959 18.125 5.988 1 97.88 26 VAL B C 1
ATOM 1360 O O . VAL B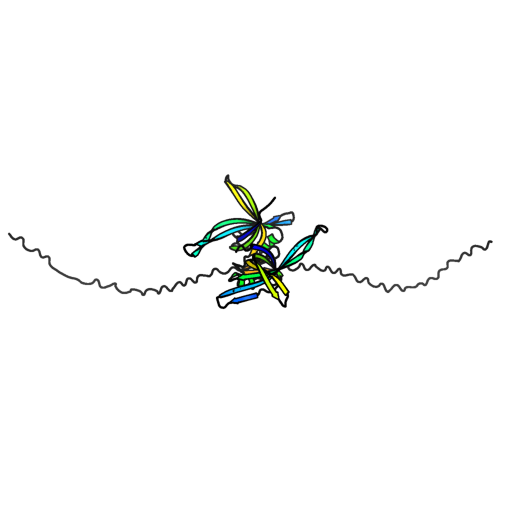 1 26 ? 2.594 17.078 6.16 1 97.88 26 VAL B O 1
ATOM 1363 N N . LYS B 1 27 ? 0.708 18.203 6.285 1 98.62 27 LYS B N 1
ATOM 1364 C CA . LYS B 1 27 ? -0.078 17.078 6.797 1 98.62 27 LYS B CA 1
ATOM 1365 C C . LYS B 1 27 ? -1.28 16.797 5.898 1 98.62 27 LYS B C 1
ATOM 1367 O O . LYS B 1 27 ? -1.972 17.734 5.473 1 98.62 27 LYS B O 1
ATOM 1372 N N . ALA B 1 28 ? -1.529 15.578 5.535 1 98.88 28 ALA B N 1
ATOM 1373 C CA . ALA B 1 28 ? -2.77 15.141 4.898 1 98.88 28 ALA B CA 1
ATOM 1374 C C . ALA B 1 28 ? -3.561 14.219 5.824 1 98.88 28 ALA B C 1
ATOM 1376 O O . ALA B 1 28 ? -2.977 13.438 6.582 1 98.88 28 ALA B O 1
ATOM 1377 N N . SER B 1 29 ? -4.809 14.273 5.793 1 98.81 29 SER B N 1
ATOM 1378 C CA . SER B 1 29 ? -5.66 13.414 6.609 1 98.81 29 SER B CA 1
ATOM 1379 C C . SER B 1 29 ? -6.992 13.141 5.918 1 98.81 29 SER B C 1
ATOM 1381 O O . SER B 1 29 ? -7.457 13.945 5.109 1 98.81 29 SER B O 1
ATOM 1383 N N . PHE B 1 30 ? -7.566 12.031 6.176 1 98.75 30 PHE B N 1
ATOM 1384 C CA . PHE B 1 30 ? -8.867 11.609 5.664 1 98.75 30 PHE B CA 1
ATOM 1385 C C . PHE B 1 30 ? -9.445 10.484 6.508 1 98.75 30 PHE B C 1
ATOM 1387 O O . PHE B 1 30 ? -8.734 9.875 7.312 1 98.75 30 PHE B O 1
ATOM 1394 N N . ARG B 1 31 ? -10.688 10.273 6.324 1 98.5 31 ARG B N 1
ATOM 1395 C CA . ARG B 1 31 ? -11.352 9.141 6.953 1 98.5 31 ARG B CA 1
ATOM 1396 C C . ARG B 1 31 ? -11.297 7.906 6.051 1 98.5 31 ARG B C 1
ATOM 1398 O O . ARG B 1 31 ? -11.516 8.008 4.844 1 98.5 31 ARG B O 1
ATOM 1405 N N . LEU B 1 32 ? -11.016 6.789 6.668 1 98.44 32 LEU B N 1
ATOM 1406 C CA . LEU B 1 32 ? -10.938 5.504 5.98 1 98.44 32 LEU B CA 1
ATOM 1407 C C . LEU B 1 32 ? -12.062 4.578 6.438 1 98.44 32 LEU B C 1
ATOM 1409 O O . LEU B 1 32 ? -12.273 4.398 7.641 1 98.44 32 LEU B O 1
ATOM 1413 N N . ALA B 1 33 ? -12.734 4.023 5.512 1 98.25 33 ALA B N 1
ATOM 1414 C CA . ALA B 1 33 ? -13.75 3.016 5.785 1 98.25 33 ALA B CA 1
ATOM 1415 C C . ALA B 1 33 ? -13.211 1.608 5.547 1 98.25 33 ALA B C 1
ATOM 1417 O O . ALA B 1 33 ? -12.898 1.242 4.41 1 98.25 33 ALA B O 1
ATOM 1418 N N . CYS B 1 34 ? -13.07 0.854 6.555 1 96 34 CYS B N 1
ATOM 1419 C CA . CYS B 1 34 ? -12.625 -0.532 6.461 1 96 34 CYS B CA 1
ATOM 1420 C C . CYS B 1 34 ? -13.781 -1.493 6.691 1 96 34 CYS B C 1
ATOM 1422 O O . CYS B 1 34 ? -14.227 -1.678 7.824 1 96 34 CYS B O 1
ATOM 1424 N N . THR B 1 35 ? -14.195 -2.09 5.633 1 90.31 35 THR B N 1
ATOM 1425 C CA . THR B 1 35 ? -15.328 -3.004 5.738 1 90.31 35 THR B CA 1
ATOM 1426 C C . THR B 1 35 ? -14.859 -4.453 5.68 1 90.31 35 THR B C 1
ATOM 1428 O O . THR B 1 35 ? -14.102 -4.832 4.781 1 90.31 35 THR B O 1
ATOM 1431 N N . GLU B 1 36 ? -15.164 -5.176 6.676 1 77.81 36 GLU B N 1
ATOM 1432 C CA . GLU B 1 36 ? -14.836 -6.598 6.707 1 77.81 36 GLU B CA 1
ATOM 1433 C C . GLU B 1 36 ? -15.758 -7.398 5.793 1 77.81 36 GLU B C 1
ATOM 1435 O O . GLU B 1 36 ? -16.969 -7.16 5.754 1 77.81 36 GLU B O 1
ATOM 1440 N N . ARG B 1 37 ? -15.094 -8.109 4.84 1 75.88 37 ARG B N 1
ATOM 1441 C CA . ARG B 1 37 ? -15.938 -9 4.059 1 75.88 37 ARG B CA 1
ATOM 1442 C C . ARG B 1 37 ? -16.062 -10.367 4.73 1 75.88 37 ARG B C 1
ATOM 1444 O O . ARG B 1 37 ? -15.07 -10.906 5.23 1 75.88 37 ARG B O 1
ATOM 1451 N N . ARG B 1 38 ? -17.312 -10.734 5.066 1 70.12 38 ARG B N 1
ATOM 1452 C CA . ARG B 1 38 ? -17.531 -12.023 5.699 1 70.12 38 ARG B CA 1
ATOM 1453 C C . ARG B 1 38 ? -18.266 -12.977 4.758 1 70.12 38 ARG B C 1
ATOM 1455 O O . ARG B 1 38 ? -19.125 -12.547 3.982 1 70.12 38 ARG B O 1
ATOM 1462 N N . ARG B 1 39 ? -17.562 -14.094 4.633 1 69.5 39 ARG B N 1
ATOM 1463 C CA . ARG B 1 39 ? -18.266 -15.141 3.889 1 69.5 39 ARG B CA 1
ATOM 1464 C C . ARG B 1 39 ? -19.391 -15.75 4.727 1 69.5 39 ARG B C 1
ATOM 1466 O O . ARG B 1 39 ? -19.156 -16.188 5.855 1 69.5 39 ARG B O 1
ATOM 1473 N N . ASP B 1 40 ? -20.531 -15.477 4.172 1 67.25 40 ASP B N 1
ATOM 1474 C CA . ASP B 1 40 ? -21.656 -16.172 4.805 1 67.25 40 ASP B CA 1
ATOM 1475 C C . ASP B 1 40 ? -21.531 -17.688 4.637 1 67.25 40 ASP B C 1
ATOM 1477 O O . ASP B 1 40 ? -21.547 -18.203 3.514 1 67.25 40 ASP B O 1
ATOM 1481 N N . TRP B 1 41 ? -21.172 -18.312 5.703 1 71.19 41 TRP B N 1
ATOM 1482 C CA . TRP B 1 41 ? -20.953 -19.75 5.656 1 71.19 41 TRP B CA 1
ATOM 1483 C C . TRP B 1 41 ? -22.203 -20.469 5.145 1 71.19 41 TRP B C 1
ATOM 1485 O O . TRP B 1 41 ? -22.094 -21.516 4.492 1 71.19 41 TRP B O 1
ATOM 1495 N N . THR B 1 42 ? -23.344 -19.969 5.477 1 71.06 42 THR B N 1
ATOM 1496 C CA . THR B 1 42 ? -24.578 -20.625 5.094 1 71.06 42 THR B CA 1
ATOM 1497 C C . THR B 1 42 ? -24.844 -20.469 3.598 1 71.06 42 THR B C 1
ATOM 1499 O O . THR B 1 42 ? -25.234 -21.438 2.928 1 71.06 42 THR B O 1
ATOM 1502 N N . THR B 1 43 ? -24.641 -19.328 3.094 1 72.56 43 THR B N 1
ATOM 1503 C CA . THR B 1 43 ? -25 -19.047 1.706 1 72.56 43 THR B CA 1
ATOM 1504 C C . THR B 1 43 ? -23.766 -19.125 0.807 1 72.56 43 THR B C 1
ATOM 1506 O O . THR B 1 43 ? -23.891 -19.25 -0.413 1 72.56 43 THR B O 1
ATOM 1509 N N . GLY B 1 44 ? -22.672 -19.203 1.468 1 73.25 44 GLY B N 1
ATOM 1510 C CA . GLY B 1 44 ? -21.406 -19.219 0.73 1 73.25 44 GLY B CA 1
ATOM 1511 C C . GLY B 1 44 ? -21.078 -17.875 0.101 1 73.25 44 GLY B C 1
ATOM 1512 O O . GLY B 1 44 ? -20.109 -17.766 -0.648 1 73.25 44 GLY B O 1
ATOM 1513 N N . GLU B 1 45 ? -22.078 -16.953 0.385 1 70.81 45 GLU B N 1
ATOM 1514 C CA . GLU B 1 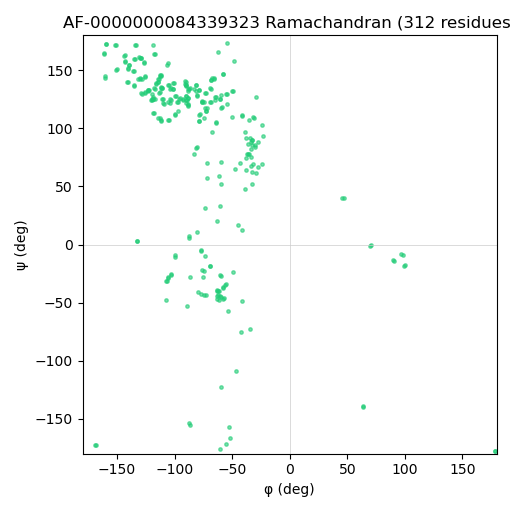45 ? -21.922 -15.648 -0.251 1 70.81 45 GLU B CA 1
ATOM 1515 C C . GLU B 1 45 ? -21.141 -14.695 0.639 1 70.81 45 GLU B C 1
ATOM 1517 O O . GLU B 1 45 ? -21.141 -14.836 1.864 1 70.81 45 GLU B O 1
ATOM 1522 N N . TRP B 1 46 ? -20.328 -13.969 -0.017 1 73.12 46 TRP B N 1
ATOM 1523 C CA . TRP B 1 46 ? -19.594 -12.922 0.69 1 73.12 46 TRP B CA 1
ATOM 1524 C C . TRP B 1 46 ? -20.516 -11.758 1.034 1 73.12 46 TRP B C 1
ATOM 1526 O O . TRP B 1 46 ? -21.297 -11.312 0.193 1 73.12 46 TRP B O 1
ATOM 1536 N N . ALA B 1 47 ? -20.688 -11.5 2.406 1 74.25 47 ALA B N 1
ATOM 1537 C CA . ALA B 1 47 ? -21.484 -10.359 2.846 1 74.25 47 ALA B CA 1
ATOM 1538 C C . ALA B 1 47 ? -20.625 -9.32 3.557 1 74.25 47 ALA B C 1
ATOM 1540 O O . ALA B 1 47 ? -19.641 -9.664 4.219 1 74.25 47 ALA B O 1
ATOM 1541 N N . ASP B 1 48 ? -21.062 -8.062 3.236 1 73.81 48 ASP B N 1
ATOM 1542 C CA . ASP B 1 48 ? -20.391 -6.977 3.945 1 73.81 48 ASP B CA 1
ATOM 1543 C C . ASP B 1 48 ? -20.766 -6.973 5.426 1 73.81 48 ASP B C 1
ATOM 1545 O O . ASP B 1 48 ? -21.938 -7.125 5.777 1 73.81 48 ASP B O 1
ATOM 1549 N N . GLY B 1 49 ? -19.688 -7.074 6.254 1 79.25 49 GLY B N 1
ATOM 1550 C CA . GLY B 1 49 ? -19.906 -6.914 7.684 1 79.25 49 GLY B CA 1
ATOM 1551 C C . GLY B 1 49 ? -19.844 -5.473 8.141 1 79.25 49 GLY B C 1
ATOM 1552 O O . GLY B 1 49 ? -20.219 -4.559 7.402 1 79.25 49 GLY B O 1
ATOM 1553 N N . ASP B 1 50 ? -19.484 -5.211 9.438 1 88.12 50 ASP B N 1
ATOM 1554 C CA . ASP B 1 50 ? -19.375 -3.889 10.047 1 88.12 50 ASP B CA 1
ATOM 1555 C C . ASP B 1 50 ? -18.203 -3.111 9.438 1 88.12 50 ASP B C 1
ATOM 1557 O O . ASP B 1 50 ? -17.203 -3.701 9.016 1 88.12 50 ASP B O 1
ATOM 1561 N N . THR B 1 51 ? -18.438 -1.893 9.312 1 92.06 51 THR B N 1
ATOM 1562 C CA . THR B 1 51 ? -17.406 -0.982 8.812 1 92.06 51 THR B CA 1
ATOM 1563 C C . THR B 1 51 ? -16.703 -0.272 9.969 1 92.06 51 THR B C 1
ATOM 1565 O O . THR B 1 51 ? -17.359 0.302 10.836 1 92.06 51 THR B O 1
ATOM 1568 N N . THR B 1 52 ? -15.422 -0.451 9.992 1 93.88 52 THR B N 1
ATOM 1569 C CA . THR B 1 52 ? -14.586 0.298 10.93 1 93.88 52 THR B CA 1
ATOM 1570 C C . THR B 1 52 ? -14.055 1.57 10.281 1 93.88 52 THR B C 1
ATOM 1572 O O . THR B 1 52 ? -13.469 1.521 9.203 1 93.88 52 THR B O 1
ATOM 1575 N N . PHE B 1 53 ? -14.344 2.691 10.969 1 95.25 53 PHE B N 1
ATOM 1576 C CA . PHE B 1 53 ? -13.812 3.957 10.477 1 95.25 53 PHE B CA 1
ATOM 1577 C C . PHE B 1 53 ? -12.594 4.387 11.273 1 95.25 53 PHE B C 1
ATOM 1579 O O . PHE B 1 53 ? -12.562 4.23 12.5 1 95.25 53 PHE B O 1
ATOM 1586 N N . MET B 1 54 ? -11.617 4.891 10.539 1 96.94 54 MET B N 1
ATOM 1587 C CA . MET B 1 54 ? -10.422 5.438 11.18 1 96.94 54 MET B CA 1
ATOM 1588 C C . MET B 1 54 ? -9.953 6.699 10.469 1 96.94 54 MET B C 1
ATOM 1590 O O . MET B 1 54 ? -10.195 6.867 9.266 1 96.94 54 MET B O 1
ATOM 1594 N N . THR B 1 55 ? -9.312 7.535 11.242 1 97.75 55 THR B N 1
ATOM 1595 C CA . THR B 1 55 ? -8.641 8.672 10.633 1 97.75 55 THR B CA 1
ATOM 1596 C C . THR B 1 55 ? -7.207 8.32 10.258 1 97.75 55 THR B C 1
ATOM 1598 O O . THR B 1 55 ? -6.441 7.84 11.094 1 97.75 55 THR B O 1
ATOM 1601 N N . VAL B 1 56 ? -6.859 8.5 9.039 1 98.75 56 VAL B N 1
ATOM 1602 C CA . VAL B 1 56 ? -5.492 8.305 8.57 1 98.75 56 VAL B CA 1
ATOM 1603 C C . VAL B 1 56 ? -4.832 9.664 8.32 1 98.75 56 VAL B C 1
ATOM 1605 O O . VAL B 1 56 ? -5.453 10.57 7.758 1 98.75 56 VAL B O 1
ATOM 1608 N N . TYR B 1 57 ? -3.58 9.781 8.742 1 98.62 57 TYR B N 1
ATOM 1609 C CA . TYR B 1 57 ? -2.848 10.992 8.391 1 98.62 57 TYR B CA 1
ATOM 1610 C C . TYR B 1 57 ? -1.383 10.688 8.102 1 98.62 57 TYR B C 1
ATOM 1612 O O . TYR B 1 57 ? -0.873 9.641 8.508 1 98.62 57 TYR B O 1
ATOM 1620 N N . CYS B 1 58 ? -0.756 11.508 7.395 1 98.62 58 CYS B N 1
ATOM 1621 C CA . CYS B 1 58 ? 0.64 11.383 6.992 1 98.62 58 CYS B CA 1
ATOM 1622 C C . CYS B 1 58 ? 1.272 12.75 6.781 1 98.62 58 CYS B C 1
ATOM 1624 O O . CYS B 1 58 ? 0.594 13.773 6.887 1 98.62 58 CYS B O 1
ATOM 1626 N N . TRP B 1 59 ? 2.58 12.719 6.578 1 98.12 59 TRP B N 1
ATOM 1627 C CA . TRP B 1 59 ? 3.318 13.977 6.621 1 98.12 59 TRP B CA 1
ATOM 1628 C C . TRP B 1 59 ? 4.195 14.133 5.383 1 98.12 59 TRP B C 1
ATOM 1630 O O . TRP B 1 59 ? 4.414 13.172 4.645 1 98.12 59 TRP B O 1
ATOM 1640 N N . ARG B 1 60 ? 4.559 15.383 5.16 1 96 60 ARG B N 1
ATOM 1641 C CA . ARG B 1 60 ? 5.609 15.75 4.215 1 96 60 ARG B CA 1
ATOM 1642 C C . ARG B 1 60 ? 5.223 15.359 2.789 1 96 60 ARG B C 1
ATOM 1644 O O . ARG B 1 60 ? 4.105 15.641 2.348 1 96 60 ARG B O 1
ATOM 1651 N N . GLY B 1 61 ? 6.191 14.852 2.064 1 95.38 61 GLY B N 1
ATOM 1652 C CA . GLY B 1 61 ? 5.977 14.539 0.659 1 95.38 61 GLY B CA 1
ATOM 1653 C C . GLY B 1 61 ? 4.844 13.562 0.428 1 95.38 61 GLY B C 1
ATOM 1654 O O . GLY B 1 61 ? 4.094 13.695 -0.541 1 95.38 61 GLY B O 1
ATOM 1655 N N . MET B 1 62 ? 4.734 12.648 1.323 1 97.75 62 MET B N 1
ATOM 1656 C CA . MET B 1 62 ? 3.635 11.695 1.202 1 97.75 62 MET B CA 1
ATOM 1657 C C . MET B 1 62 ? 2.287 12.406 1.288 1 97.75 62 MET B C 1
ATOM 1659 O O . MET B 1 62 ? 1.348 12.047 0.576 1 97.75 62 MET B O 1
ATOM 1663 N N . ALA B 1 63 ? 2.223 13.352 2.172 1 98.75 63 ALA B N 1
ATOM 1664 C CA . ALA B 1 63 ? 0.987 14.109 2.318 1 98.75 63 ALA B CA 1
ATOM 1665 C C . ALA B 1 63 ? 0.585 14.766 0.998 1 98.75 63 ALA B C 1
ATOM 1667 O O . ALA B 1 63 ? -0.58 14.703 0.598 1 98.75 63 ALA B O 1
ATOM 1668 N N . GLU B 1 64 ? 1.495 15.375 0.33 1 97.94 64 GLU B N 1
ATOM 1669 C CA . GLU B 1 64 ? 1.254 16.016 -0.958 1 97.94 64 GLU B CA 1
ATOM 1670 C C . GLU B 1 64 ? 0.831 15 -2.014 1 97.94 64 GLU B C 1
ATOM 1672 O O . GLU B 1 64 ? -0.122 15.234 -2.762 1 97.94 64 GLU B O 1
ATOM 1677 N N . ASN B 1 65 ? 1.553 13.953 -2.057 1 98.38 65 ASN B N 1
ATOM 1678 C CA . ASN B 1 65 ? 1.259 12.906 -3.035 1 98.38 65 ASN B CA 1
ATOM 1679 C C . ASN B 1 65 ? -0.117 12.289 -2.799 1 98.38 65 ASN B C 1
ATOM 1681 O O . ASN B 1 65 ? -0.849 12.016 -3.75 1 98.38 65 ASN B O 1
ATOM 1685 N N . VAL B 1 66 ? -0.432 12.008 -1.525 1 98.75 66 VAL B N 1
ATOM 1686 C CA . VAL B 1 66 ? -1.723 11.438 -1.163 1 98.75 66 VAL B CA 1
ATOM 1687 C C . VAL B 1 66 ? -2.848 12.375 -1.586 1 98.75 66 VAL B C 1
ATOM 1689 O O . VAL B 1 66 ? -3.84 11.945 -2.178 1 98.75 66 VAL B O 1
ATOM 1692 N N . HIS B 1 67 ? -2.668 13.57 -1.318 1 98.69 67 HIS B N 1
ATOM 1693 C CA . HIS B 1 67 ? -3.674 14.562 -1.673 1 98.69 67 HIS B CA 1
ATOM 1694 C C . HIS B 1 67 ? -3.852 14.648 -3.184 1 98.69 67 HIS B C 1
ATOM 1696 O O . HIS B 1 67 ? -4.977 14.797 -3.674 1 98.69 67 HIS B O 1
ATOM 1702 N N . ALA B 1 68 ? -2.82 14.562 -3.898 1 98.06 68 ALA B N 1
ATOM 1703 C CA . ALA B 1 68 ? -2.842 14.688 -5.352 1 98.06 68 ALA B CA 1
ATOM 1704 C C . ALA B 1 68 ? -3.387 13.422 -6.004 1 98.06 68 ALA B C 1
ATOM 1706 O O . ALA B 1 68 ? -3.896 13.461 -7.125 1 98.06 68 ALA B O 1
ATOM 1707 N N . SER B 1 69 ? -3.334 12.32 -5.324 1 98.62 69 SER B N 1
ATOM 1708 C CA . SER B 1 69 ? -3.529 11.031 -5.984 1 98.62 69 SER B CA 1
ATOM 1709 C C . SER B 1 69 ? -4.883 10.43 -5.629 1 98.62 69 SER B C 1
ATOM 1711 O O . SER B 1 69 ? -5.465 9.688 -6.422 1 98.62 69 SER B O 1
ATOM 1713 N N . LEU B 1 70 ? -5.359 10.727 -4.406 1 98.5 70 LEU B N 1
ATOM 1714 C CA . LEU B 1 70 ? -6.48 9.938 -3.895 1 98.5 70 LEU B CA 1
ATOM 1715 C C . LEU B 1 70 ? -7.738 10.789 -3.793 1 98.5 70 LEU B C 1
ATOM 1717 O O . LEU B 1 70 ? -7.664 11.984 -3.49 1 98.5 70 LEU B O 1
ATOM 1721 N N . GLY B 1 71 ? -8.867 10.164 -4.035 1 98.25 71 GLY B N 1
ATOM 1722 C CA . GLY B 1 71 ? -10.188 10.75 -3.85 1 98.25 71 GLY B CA 1
ATOM 1723 C C . GLY B 1 71 ? -11.148 9.82 -3.133 1 98.25 71 GLY B C 1
ATOM 1724 O O . GLY B 1 71 ? -10.844 8.641 -2.92 1 98.25 71 GLY B O 1
ATOM 1725 N N . VAL B 1 72 ? -12.281 10.383 -2.801 1 98.31 72 VAL B N 1
ATOM 1726 C CA . VAL B 1 72 ? -13.32 9.625 -2.111 1 98.31 72 VAL B CA 1
ATOM 1727 C C . VAL B 1 72 ? -13.664 8.375 -2.916 1 98.31 72 VAL B C 1
ATOM 1729 O O . VAL B 1 72 ? -13.867 8.445 -4.129 1 98.31 72 VAL B O 1
ATOM 1732 N N . GLY B 1 73 ? -13.648 7.219 -2.213 1 97.19 73 GLY B N 1
ATOM 1733 C CA . GLY B 1 73 ? -14.031 5.969 -2.852 1 97.19 73 GLY B CA 1
ATOM 1734 C C . GLY B 1 73 ? -12.844 5.133 -3.289 1 97.19 73 GLY B C 1
ATOM 1735 O O . GLY B 1 73 ? -12.992 3.945 -3.582 1 97.19 73 GLY B O 1
ATOM 1736 N N . ASP B 1 74 ? -11.742 5.73 -3.383 1 97.81 74 ASP B N 1
ATOM 1737 C CA . ASP B 1 74 ? -10.555 5 -3.828 1 97.81 74 ASP B CA 1
ATOM 1738 C C . ASP B 1 74 ? -10.18 3.91 -2.828 1 97.81 74 ASP B C 1
ATOM 1740 O O . ASP B 1 74 ? -10.125 4.16 -1.622 1 97.81 74 ASP B O 1
ATOM 1744 N N . PRO B 1 75 ? -10.008 2.623 -3.266 1 97.81 75 PRO B N 1
ATOM 1745 C CA . PRO B 1 75 ? -9.5 1.562 -2.393 1 97.81 75 PRO B CA 1
ATOM 1746 C C . PRO B 1 75 ? -8.008 1.691 -2.109 1 97.81 75 PRO B C 1
ATOM 1748 O O . PRO B 1 75 ? -7.215 1.875 -3.037 1 97.81 75 PRO B O 1
ATOM 1751 N N . ILE B 1 76 ? -7.578 1.627 -0.88 1 98.56 76 ILE B N 1
ATOM 1752 C CA . ILE B 1 76 ? -6.172 1.844 -0.569 1 98.56 76 ILE B CA 1
ATOM 1753 C C . ILE B 1 76 ? -5.719 0.849 0.496 1 98.56 76 ILE B C 1
ATOM 1755 O O . ILE B 1 76 ? -6.543 0.288 1.222 1 98.56 76 ILE B O 1
ATOM 1759 N N . VAL B 1 77 ? -4.43 0.55 0.521 1 98.5 77 VAL B N 1
ATOM 1760 C CA . VAL B 1 77 ? -3.736 -0.135 1.608 1 98.5 77 VAL B CA 1
ATOM 1761 C C . VAL B 1 77 ? -2.926 0.872 2.42 1 98.5 77 VAL B C 1
ATOM 1763 O O . VAL B 1 77 ? -2.262 1.743 1.854 1 98.5 77 VAL B O 1
ATOM 1766 N N . VAL B 1 78 ? -3.023 0.795 3.711 1 98.62 78 VAL B N 1
ATOM 1767 C CA . VAL B 1 78 ? -2.34 1.704 4.625 1 98.62 78 VAL B CA 1
ATOM 1768 C C . VAL B 1 78 ? -1.568 0.902 5.672 1 98.62 78 VAL B C 1
ATOM 1770 O O . VAL B 1 78 ? -2.1 -0.047 6.25 1 98.62 78 VAL B O 1
ATOM 1773 N N . ARG B 1 79 ? -0.313 1.21 5.859 1 98.5 79 ARG B N 1
ATOM 1774 C CA . ARG B 1 79 ? 0.491 0.738 6.98 1 98.5 79 ARG B CA 1
ATOM 1775 C C . ARG B 1 79 ? 0.96 1.902 7.848 1 98.5 79 ARG B C 1
ATOM 1777 O O . ARG B 1 79 ? 1.389 2.936 7.328 1 98.5 79 ARG B O 1
ATOM 1784 N N . GLY B 1 80 ? 0.811 1.733 9.164 1 98.38 80 GLY B N 1
ATOM 1785 C CA . GLY B 1 80 ? 1.258 2.811 10.039 1 98.38 80 GLY B CA 1
ATOM 1786 C C . GLY B 1 80 ? 1.005 2.537 11.508 1 98.38 80 GLY B C 1
ATOM 1787 O O . GLY B 1 80 ? 0.558 1.447 11.875 1 98.38 80 GLY B O 1
ATOM 1788 N N . LYS B 1 81 ? 1.337 3.48 12.312 1 97.81 81 LYS B N 1
ATOM 1789 C CA . LYS B 1 81 ? 1.154 3.395 13.758 1 97.81 81 LYS B CA 1
ATOM 1790 C C . LYS B 1 81 ? -0.294 3.674 14.148 1 97.81 81 LYS B C 1
ATOM 1792 O O . LYS B 1 81 ? -0.889 4.652 13.688 1 97.81 81 LYS B O 1
ATOM 1797 N N . LEU B 1 82 ? -0.789 2.793 15.016 1 97.06 82 LEU B N 1
ATOM 1798 C CA . LEU B 1 82 ? -2.145 2.939 15.531 1 97.06 82 LEU B CA 1
ATOM 1799 C C . LEU B 1 82 ? -2.148 3.773 16.812 1 97.06 82 LEU B C 1
ATOM 1801 O O . LEU B 1 82 ? -1.374 3.504 17.734 1 97.06 82 LEU B O 1
ATOM 1805 N N . ARG B 1 83 ? -2.975 4.75 16.75 1 94.38 83 ARG B N 1
ATOM 1806 C CA . ARG B 1 83 ? -3.141 5.633 17.891 1 94.38 83 ARG B CA 1
ATOM 1807 C C . ARG B 1 83 ? -4.613 5.781 18.266 1 94.38 83 ARG B C 1
ATOM 1809 O O . ARG B 1 83 ? -5.488 5.68 17.406 1 94.38 83 ARG B O 1
ATOM 1816 N N . THR B 1 84 ? -4.809 5.836 19.578 1 91.81 84 THR B N 1
ATOM 1817 C CA . THR B 1 84 ? -6.145 6.176 20.062 1 91.81 84 THR B CA 1
ATOM 1818 C C . THR B 1 84 ? -6.152 7.543 20.734 1 91.81 84 THR B C 1
ATOM 1820 O O . THR B 1 84 ? -5.188 7.914 21.406 1 91.81 84 THR B O 1
ATOM 1823 N N . ARG B 1 85 ? -7.141 8.266 20.359 1 88.25 85 ARG B N 1
ATOM 1824 C CA . ARG B 1 85 ? -7.289 9.594 20.969 1 88.25 85 ARG B CA 1
ATOM 1825 C C . ARG B 1 85 ? -8.672 9.758 21.578 1 88.25 85 ARG B C 1
ATOM 1827 O O . ARG B 1 85 ? -9.688 9.453 20.953 1 88.25 85 ARG B O 1
ATOM 1834 N N . ALA B 1 86 ? -8.562 10.211 22.812 1 86.38 86 ALA B N 1
ATOM 1835 C CA . ALA B 1 86 ? -9.828 10.5 23.5 1 86.38 86 ALA B CA 1
ATOM 1836 C C . ALA B 1 86 ? -10.367 11.867 23.094 1 86.38 86 ALA B C 1
ATOM 1838 O O . ALA B 1 86 ? -9.594 12.797 22.844 1 86.38 86 ALA B O 1
ATOM 1839 N N . PHE B 1 87 ? -11.688 11.836 22.766 1 78.88 87 PHE B N 1
ATOM 1840 C CA . PHE B 1 87 ? -12.281 13.141 22.531 1 78.88 87 PHE B CA 1
ATOM 1841 C C . PHE B 1 87 ? -13.578 13.305 23.312 1 78.88 87 PHE B C 1
ATOM 1843 O O . PHE B 1 87 ? -14.148 12.32 23.797 1 78.88 87 PHE B O 1
ATOM 1850 N N . GLU B 1 88 ? -13.711 14.555 23.781 1 81 88 GLU B N 1
ATOM 1851 C CA . GLU B 1 88 ? -14.961 14.938 24.438 1 81 88 GLU B CA 1
ATOM 1852 C C . GLU B 1 88 ? -15.734 15.953 23.594 1 81 88 GLU B C 1
ATOM 1854 O O . GLU B 1 88 ? -15.172 16.969 23.172 1 81 88 GLU B O 1
ATOM 1859 N N . SER B 1 89 ? -16.797 15.438 23.016 1 74.12 89 SER B N 1
ATOM 1860 C CA . SER B 1 89 ? -17.641 16.375 22.281 1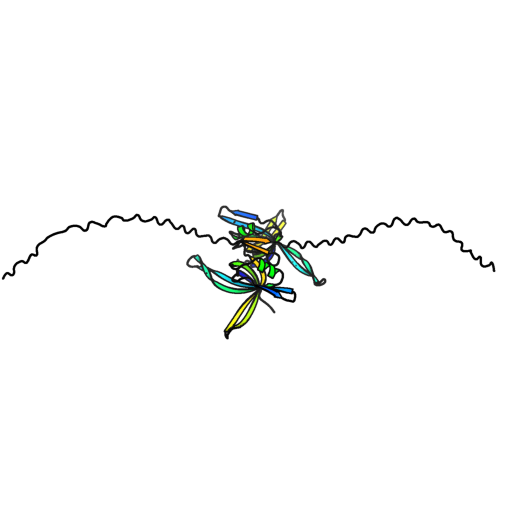 74.12 89 SER B CA 1
ATOM 1861 C C . SER B 1 89 ? -19.047 16.422 22.859 1 74.12 89 SER B C 1
ATOM 1863 O O . SER B 1 89 ? -19.719 15.391 22.938 1 74.12 89 SER B O 1
ATOM 1865 N N . GLU B 1 90 ? -19.422 17.734 23.094 1 78.06 90 GLU B N 1
ATOM 1866 C CA . GLU B 1 90 ? -20.781 18 23.594 1 78.06 90 GLU B CA 1
ATOM 1867 C C . GLU B 1 90 ? -21.141 17.062 24.719 1 78.06 90 GLU B C 1
ATOM 1869 O O . GLU B 1 90 ? -22.219 16.469 24.734 1 78.06 90 GLU B O 1
ATOM 1874 N N . GLY B 1 91 ? -20.266 16.844 25.484 1 77.94 91 GLY B N 1
ATOM 1875 C CA . GLY B 1 91 ? -20.562 16.031 26.656 1 77.94 91 GLY B CA 1
ATOM 1876 C C . GLY B 1 91 ? -20.328 14.547 26.438 1 77.94 91 GLY B C 1
ATOM 1877 O O . GLY B 1 91 ? -20.484 13.742 27.359 1 77.94 91 GLY B O 1
ATOM 1878 N N . LYS B 1 92 ? -20.188 14.148 25.219 1 78.25 92 LYS B N 1
ATOM 1879 C CA . LYS B 1 92 ? -19.922 12.742 24.922 1 78.25 92 LYS B CA 1
ATOM 1880 C C . LYS B 1 92 ? -18.438 12.484 24.75 1 78.25 92 LYS B C 1
ATOM 1882 O O . LYS B 1 92 ? -17.734 13.281 24.141 1 78.25 92 LYS B O 1
ATOM 1887 N N . GLN B 1 93 ? -18.016 11.477 25.578 1 83.06 93 GLN B N 1
ATOM 1888 C CA . GLN B 1 93 ? -16.625 11.031 25.484 1 83.06 93 GLN B CA 1
ATOM 1889 C C . GLN B 1 93 ? -16.469 9.898 24.469 1 83.06 93 GLN B C 1
ATOM 1891 O O . GLN B 1 93 ? -17.344 9.047 24.359 1 83.06 93 GLN B O 1
ATOM 1896 N N . GLY B 1 94 ? -15.617 10.133 23.469 1 83.5 94 GLY B N 1
ATOM 1897 C CA . GLY B 1 94 ? -15.375 9.039 22.547 1 83.5 94 GLY B CA 1
ATOM 1898 C C . GLY B 1 94 ? -13.906 8.852 22.219 1 83.5 94 GLY B C 1
ATOM 1899 O O . GLY B 1 94 ? -13.047 9.547 22.766 1 83.5 94 GLY B O 1
ATOM 1900 N N . ILE B 1 95 ? -13.68 7.668 21.766 1 87.25 95 ILE B N 1
ATOM 1901 C CA . ILE B 1 95 ? -12.32 7.336 21.328 1 87.25 95 ILE B CA 1
ATOM 1902 C C . ILE B 1 95 ? -12.242 7.359 19.812 1 87.25 95 ILE B C 1
ATOM 1904 O O . ILE B 1 95 ? -13.109 6.812 19.125 1 87.25 95 ILE B O 1
ATOM 1908 N N . VAL B 1 96 ? -11.328 8.148 19.312 1 89.5 96 VAL B N 1
ATOM 1909 C CA . VAL B 1 96 ? -11.055 8.188 17.875 1 89.5 96 VAL B CA 1
ATOM 1910 C C . VAL B 1 96 ? -9.836 7.332 17.562 1 89.5 96 VAL B C 1
ATOM 1912 O O . VAL B 1 96 ? -8.805 7.426 18.234 1 89.5 96 VAL B O 1
ATOM 1915 N N . ILE B 1 97 ? -9.977 6.422 16.609 1 94.5 97 ILE B N 1
ATOM 1916 C CA . ILE B 1 97 ? -8.867 5.602 16.141 1 94.5 97 ILE B CA 1
ATOM 1917 C C . ILE B 1 97 ? -8.133 6.32 15 1 94.5 97 ILE B C 1
ATOM 1919 O O . ILE B 1 97 ? -8.758 6.723 14.016 1 94.5 97 ILE B O 1
ATOM 1923 N N . GLU B 1 98 ? -6.82 6.457 15.195 1 97.25 98 GLU B N 1
ATOM 1924 C CA . GLU B 1 98 ? -6.016 7.133 14.188 1 97.25 98 GLU B CA 1
ATOM 1925 C C . GLU B 1 98 ? -4.848 6.262 13.734 1 97.25 98 GLU B C 1
ATOM 1927 O O . GLU B 1 98 ? -4.301 5.492 14.523 1 97.25 98 GLU B O 1
ATOM 1932 N N . VAL B 1 99 ? -4.531 6.367 12.5 1 98.12 99 VAL B N 1
ATOM 1933 C CA . VAL B 1 99 ? -3.346 5.715 11.961 1 98.12 99 VAL B CA 1
ATOM 1934 C C . VAL B 1 99 ? -2.381 6.766 11.414 1 98.12 99 VAL B C 1
ATOM 1936 O O . VAL B 1 99 ? -2.721 7.508 10.484 1 98.12 99 VAL B O 1
ATOM 1939 N N . GLU B 1 100 ? -1.257 6.891 12.039 1 98.56 100 GLU B N 1
ATOM 1940 C CA . GLU B 1 100 ? -0.172 7.648 11.422 1 98.56 100 GLU B CA 1
ATOM 1941 C C . GLU B 1 100 ? 0.543 6.816 10.359 1 98.56 100 GLU B C 1
ATOM 1943 O O . GLU B 1 100 ? 1.367 5.961 10.688 1 98.56 100 GLU B O 1
ATOM 1948 N N . ALA B 1 101 ? 0.307 7.137 9.141 1 98.69 101 ALA B N 1
ATOM 1949 C CA . ALA B 1 101 ? 0.704 6.273 8.031 1 98.69 101 ALA B CA 1
ATOM 1950 C C . ALA B 1 101 ? 2.178 6.465 7.688 1 98.69 101 ALA B C 1
ATOM 1952 O O . ALA B 1 101 ? 2.66 7.598 7.609 1 98.69 101 ALA B O 1
ATOM 1953 N N . THR B 1 102 ? 2.848 5.359 7.453 1 97.56 102 THR B N 1
ATOM 1954 C CA . THR B 1 102 ? 4.203 5.34 6.918 1 97.56 102 THR B CA 1
ATOM 1955 C C . THR B 1 102 ? 4.203 4.914 5.453 1 97.56 102 THR B C 1
ATOM 1957 O O . THR B 1 102 ? 5.113 5.266 4.699 1 97.56 102 THR B O 1
ATOM 1960 N N . GLU B 1 103 ? 3.213 4.109 5.066 1 98.25 103 GLU B N 1
ATOM 1961 C CA . GLU B 1 103 ? 2.992 3.695 3.684 1 98.25 103 GLU B CA 1
ATOM 1962 C C . GLU B 1 103 ? 1.516 3.781 3.311 1 98.25 103 GLU B C 1
ATOM 1964 O O . GLU B 1 103 ? 0.647 3.4 4.098 1 98.25 103 GLU B O 1
ATOM 1969 N N . ILE B 1 104 ? 1.208 4.277 2.188 1 98.75 104 ILE B N 1
ATOM 1970 C CA . ILE B 1 104 ? -0.12 4.332 1.587 1 98.75 104 ILE B CA 1
ATOM 1971 C C . ILE B 1 104 ? -0.02 4.059 0.088 1 98.75 104 ILE B C 1
ATOM 1973 O O . ILE B 1 104 ? 0.883 4.562 -0.583 1 98.75 104 ILE B O 1
ATOM 1977 N N . GLY B 1 105 ? -0.915 3.342 -0.437 1 98.56 105 GLY B N 1
ATOM 1978 C CA . GLY B 1 105 ? -1.015 3.172 -1.877 1 98.56 105 GLY B CA 1
ATOM 1979 C C . GLY B 1 105 ? -2.381 2.689 -2.328 1 98.56 105 GLY B C 1
ATOM 1980 O O . GLY B 1 105 ? -3.039 1.927 -1.618 1 98.56 105 GLY B O 1
ATOM 1981 N N . PRO B 1 106 ? -2.826 3.186 -3.482 1 98.75 106 PRO B N 1
ATOM 1982 C CA . PRO B 1 106 ? -4.008 2.537 -4.059 1 98.75 106 PRO B CA 1
ATOM 1983 C C . PRO B 1 106 ? -3.875 1.018 -4.117 1 98.75 106 PRO B C 1
ATOM 1985 O O . PRO B 1 106 ? -2.82 0.499 -4.492 1 98.75 106 PRO B O 1
ATOM 1988 N N . ASP B 1 107 ? -4.902 0.29 -3.666 1 98.12 107 ASP B N 1
ATOM 1989 C CA . ASP B 1 107 ? -4.887 -1.17 -3.66 1 98.12 107 ASP B CA 1
ATOM 1990 C C . ASP B 1 107 ? -5.164 -1.729 -5.055 1 98.12 107 ASP B C 1
ATOM 1992 O O . ASP B 1 107 ? -6.312 -1.736 -5.508 1 98.12 107 ASP B O 1
ATOM 1996 N N . LEU B 1 108 ? -4.246 -2.336 -5.691 1 98.5 108 LEU B N 1
ATOM 1997 C CA . LEU B 1 108 ? -4.352 -2.805 -7.066 1 98.5 108 LEU B CA 1
ATOM 1998 C C . LEU B 1 108 ? -5.18 -4.086 -7.145 1 98.5 108 LEU B C 1
ATOM 2000 O O . LEU B 1 108 ? -5.5 -4.555 -8.234 1 98.5 108 LEU B O 1
ATOM 2004 N N . GLY B 1 109 ? -5.535 -4.578 -5.977 1 97.31 109 GLY B N 1
ATOM 2005 C CA . GLY B 1 109 ? -6.527 -5.641 -5.988 1 97.31 109 GLY B CA 1
ATOM 2006 C C . GLY B 1 109 ? -7.906 -5.164 -6.41 1 97.31 109 GLY B C 1
ATOM 2007 O O . GLY B 1 109 ? -8.742 -5.965 -6.832 1 97.31 109 GLY B O 1
ATOM 2008 N N . ARG B 1 110 ? -8.062 -3.82 -6.305 1 96.06 110 ARG B N 1
ATOM 2009 C CA . ARG B 1 110 ? -9.422 -3.322 -6.516 1 96.06 110 ARG B CA 1
ATOM 2010 C C . ARG B 1 110 ? -9.43 -2.137 -7.473 1 96.06 110 ARG B C 1
ATOM 2012 O O . ARG B 1 110 ? -10.469 -1.511 -7.688 1 96.06 110 ARG B O 1
ATOM 2019 N N . CYS B 1 111 ? -8.281 -1.765 -8.008 1 97.56 111 CYS B N 1
ATOM 2020 C CA . CYS B 1 111 ? -8.18 -0.684 -8.984 1 97.56 111 CYS B CA 1
ATOM 2021 C C . CYS B 1 111 ? -6.898 -0.801 -9.789 1 97.56 111 CYS B C 1
ATOM 2023 O O . CYS B 1 111 ? -6.062 -1.665 -9.523 1 97.56 111 CYS B O 1
ATOM 2025 N N . SER B 1 112 ? -6.785 -0.001 -10.766 1 98.12 112 SER B N 1
ATOM 2026 C CA . SER B 1 112 ? -5.539 0.21 -11.492 1 98.12 112 SER B CA 1
ATOM 2027 C C . SER B 1 112 ? -5.055 1.65 -11.352 1 98.12 112 SER B C 1
ATOM 2029 O O . SER B 1 112 ? -5.789 2.512 -10.859 1 98.12 112 SER B O 1
ATOM 2031 N N . THR B 1 113 ? -3.779 1.819 -11.695 1 98.31 113 THR B N 1
ATOM 2032 C CA . THR B 1 113 ? -3.232 3.164 -11.539 1 98.31 113 THR B CA 1
ATOM 2033 C C . THR B 1 113 ? -2.252 3.479 -12.664 1 98.31 113 THR B C 1
ATOM 2035 O O . THR B 1 113 ? -1.83 2.58 -13.398 1 98.31 113 THR B O 1
ATOM 2038 N N . VAL B 1 114 ? -1.989 4.762 -12.836 1 97.94 114 VAL B N 1
ATOM 2039 C CA . VAL B 1 114 ? -0.833 5.273 -13.562 1 97.94 114 VAL B CA 1
ATOM 2040 C C . VAL B 1 114 ? 0.151 5.914 -12.586 1 97.94 114 VAL B C 1
ATOM 2042 O O . VAL B 1 114 ? -0.205 6.844 -11.859 1 97.94 114 VAL B O 1
ATOM 2045 N N . VAL B 1 115 ? 1.359 5.414 -12.562 1 97.88 115 VAL B N 1
ATOM 2046 C CA . VAL B 1 115 ? 2.352 5.895 -11.609 1 97.88 115 VAL B CA 1
ATOM 2047 C C . VAL B 1 115 ? 3.104 7.082 -12.195 1 97.88 115 VAL B C 1
ATOM 2049 O O . VAL B 1 115 ? 3.535 7.043 -13.352 1 97.88 115 VAL B O 1
ATOM 2052 N N . ARG B 1 116 ? 3.223 8.156 -11.375 1 95.56 116 ARG B N 1
ATOM 2053 C CA . ARG B 1 116 ? 4.012 9.336 -11.711 1 95.56 116 ARG B CA 1
ATOM 2054 C C . ARG B 1 116 ? 5.223 9.469 -10.789 1 95.56 116 ARG B C 1
ATOM 2056 O O . ARG B 1 116 ? 5.07 9.703 -9.586 1 95.56 116 ARG B O 1
ATOM 2063 N N . ARG B 1 117 ? 6.383 9.25 -11.273 1 86.12 117 ARG B N 1
ATOM 2064 C CA . ARG B 1 117 ? 7.613 9.336 -10.484 1 86.12 117 ARG B CA 1
ATOM 2065 C C . ARG B 1 117 ? 8.148 10.766 -10.469 1 86.12 117 ARG B C 1
ATOM 2067 O O . ARG B 1 117 ? 8.016 11.492 -11.453 1 86.12 117 ARG B O 1
ATOM 2074 N N . PRO B 1 118 ? 8.508 11.117 -9.188 1 70.81 118 PRO B N 1
ATOM 2075 C CA . PRO B 1 118 ? 9.148 12.43 -9.242 1 70.81 118 PRO B CA 1
ATOM 2076 C C . PRO B 1 118 ? 10.398 12.438 -10.117 1 70.81 118 PRO B C 1
ATOM 2078 O O . PRO B 1 118 ? 11.125 11.438 -10.172 1 70.81 118 PRO B O 1
ATOM 2081 N N . SER B 1 119 ? 10.375 13.172 -11.125 1 58.84 119 SER B N 1
ATOM 2082 C CA . SER B 1 119 ? 11.57 13.344 -11.938 1 58.84 119 SER B CA 1
ATOM 2083 C C . SER B 1 119 ? 12.82 13.484 -11.078 1 58.84 119 SER B C 1
ATOM 2085 O O . SER B 1 119 ? 12.781 14.125 -10.023 1 58.84 119 SER B O 1
ATOM 2087 N N . PRO B 1 120 ? 13.656 12.484 -11.133 1 53.19 120 PRO B N 1
ATOM 2088 C CA . PRO B 1 120 ? 14.891 12.75 -10.398 1 53.19 120 PRO B CA 1
ATOM 2089 C C . PRO B 1 120 ? 15.273 14.227 -10.406 1 53.19 120 PRO B C 1
ATOM 2091 O O . PRO B 1 120 ? 15.117 14.906 -11.422 1 53.19 120 PRO B O 1
ATOM 2094 N N . VAL B 1 121 ? 15.125 14.805 -9.305 1 45.47 121 VAL B N 1
ATOM 2095 C CA . VAL B 1 121 ? 15.641 16.172 -9.289 1 45.47 121 VAL B CA 1
ATOM 2096 C C . VAL B 1 121 ? 16.859 16.266 -10.195 1 45.47 121 VAL B C 1
ATOM 2098 O O . VAL B 1 121 ? 17.812 15.492 -10.055 1 45.47 121 VAL B O 1
ATOM 2101 N N . GLU B 1 122 ? 16.688 16.469 -11.398 1 39.19 122 GLU B N 1
ATOM 2102 C CA . GLU B 1 122 ? 17.875 16.938 -12.125 1 39.19 122 GLU B CA 1
ATOM 2103 C C . GLU B 1 122 ? 18.75 17.828 -11.242 1 39.19 122 GLU B C 1
ATOM 2105 O O . GLU B 1 122 ? 18.328 18.891 -10.812 1 39.19 122 GLU B O 1
ATOM 2110 N N . ARG B 1 123 ? 19.5 17.219 -10.305 1 40.44 123 ARG B N 1
ATOM 2111 C CA . ARG B 1 123 ? 20.547 18.094 -9.781 1 40.44 123 ARG B CA 1
ATOM 2112 C C . ARG B 1 123 ? 21.062 19.016 -10.867 1 40.44 123 ARG B C 1
ATOM 2114 O O . ARG B 1 123 ? 21.547 18.562 -11.906 1 40.44 123 ARG B O 1
ATOM 2121 N N . ALA B 1 124 ? 20.516 20.125 -10.984 1 38.03 124 ALA B N 1
ATOM 2122 C CA . ALA B 1 124 ? 21.141 21.172 -11.781 1 38.03 124 ALA B CA 1
ATOM 2123 C C . ALA B 1 124 ? 22.656 21.062 -11.727 1 38.03 124 ALA B C 1
ATOM 2125 O O . ALA B 1 124 ? 23.266 21.25 -10.664 1 38.03 124 ALA B O 1
ATOM 2126 N N . ASP B 1 125 ? 23.234 20.062 -12.32 1 37.62 125 ASP B N 1
ATOM 2127 C CA . ASP B 1 125 ? 24.672 20.25 -12.539 1 37.62 125 ASP B CA 1
ATOM 2128 C C . ASP B 1 125 ? 25.016 21.734 -12.711 1 37.62 125 ASP B C 1
ATOM 2130 O O . ASP B 1 125 ? 24.688 22.344 -13.734 1 37.62 125 ASP B O 1
ATOM 2134 N N . GLY B 1 126 ? 24.766 22.516 -11.727 1 35.59 126 GLY B N 1
ATOM 2135 C CA . GLY B 1 126 ? 25.5 23.766 -11.758 1 35.59 126 GLY B CA 1
ATOM 2136 C C . GLY B 1 126 ? 26.938 23.594 -12.234 1 35.59 126 GLY B C 1
ATOM 2137 O O . GLY B 1 126 ? 27.828 23.312 -11.438 1 35.59 126 GLY B O 1
ATOM 2138 N N . ALA B 1 127 ? 27.172 22.906 -13.305 1 35.03 127 ALA B N 1
ATOM 2139 C CA . ALA B 1 127 ? 28.422 23.141 -14.016 1 35.03 127 ALA B CA 1
ATOM 2140 C C . ALA B 1 127 ? 28.828 24.609 -13.961 1 35.03 127 ALA B C 1
ATOM 2142 O O . ALA B 1 127 ? 28.172 25.453 -14.547 1 35.03 127 ALA B O 1
ATOM 2143 N N . GLY B 1 128 ? 29.344 24.984 -12.859 1 32.56 128 GLY B N 1
ATOM 2144 C CA . GLY B 1 128 ? 30.156 26.203 -12.812 1 32.56 128 GLY B CA 1
ATOM 2145 C C . GLY B 1 128 ? 30.922 26.453 -14.094 1 32.56 128 GLY B C 1
ATOM 2146 O O . GLY B 1 128 ? 31.641 25.562 -14.578 1 32.56 128 GLY B O 1
ATOM 2147 N N . GLU B 1 129 ? 30.438 27.125 -15.062 1 34 129 GLU B N 1
ATOM 2148 C CA . GLU B 1 129 ? 31.203 27.797 -16.109 1 34 129 GLU B CA 1
ATOM 2149 C C . GLU B 1 129 ? 32.594 28.203 -15.602 1 34 129 GLU B C 1
ATOM 2151 O O . GLU B 1 129 ? 32.688 29.109 -14.773 1 34 129 GLU B O 1
ATOM 2156 N N . LYS B 1 130 ? 33.469 27.203 -15.289 1 32.94 130 LYS B N 1
ATOM 2157 C CA . LYS B 1 130 ? 34.875 27.594 -15.242 1 32.94 130 LYS B CA 1
ATOM 2158 C C . LYS B 1 130 ? 35.188 28.625 -16.312 1 32.94 130 LYS B C 1
ATOM 2160 O O . LYS B 1 130 ? 35.062 28.359 -17.516 1 32.94 130 LYS B O 1
ATOM 2165 N N . GLY B 1 131 ? 35 29.891 -16.062 1 31.69 131 GLY B N 1
ATOM 2166 C CA . GLY B 1 131 ? 35.594 31.016 -16.75 1 31.69 131 GLY B CA 1
ATOM 2167 C C . GLY B 1 131 ? 37 30.734 -17.234 1 31.69 131 GLY B C 1
ATOM 2168 O O . GLY B 1 131 ? 37.906 30.453 -16.422 1 31.69 131 GLY B O 1
ATOM 2169 N N . GLN B 1 132 ? 37.25 30.094 -18.359 1 28.97 132 GLN B N 1
ATOM 2170 C CA . GLN B 1 132 ? 38.5 30.047 -19.109 1 28.97 132 GLN B CA 1
ATOM 2171 C C . GLN B 1 132 ? 39.281 31.328 -18.906 1 28.97 132 GLN B C 1
ATOM 2173 O O . GLN B 1 132 ? 38.875 32.406 -19.312 1 28.97 132 GLN B O 1
ATOM 2178 N N . ALA B 1 133 ? 40.094 31.359 -17.766 1 29.69 133 ALA B N 1
ATOM 2179 C CA . ALA B 1 133 ? 41.156 32.344 -17.594 1 29.69 133 ALA B CA 1
ATOM 2180 C C . ALA B 1 133 ? 41.875 32.594 -18.906 1 29.69 133 ALA B C 1
ATOM 2182 O O . ALA B 1 133 ? 42.344 31.656 -19.562 1 29.69 133 ALA B O 1
ATOM 2183 N N . GLY B 1 134 ? 41.562 33.594 -19.641 1 28.59 134 GLY B N 1
ATOM 2184 C CA . GLY B 1 134 ? 42.25 34.188 -20.766 1 28.59 134 GLY B CA 1
ATOM 2185 C C . GLY B 1 134 ? 43.75 34.219 -20.594 1 28.59 134 GLY B C 1
ATOM 2186 O O . GLY B 1 134 ? 44.25 34.625 -19.531 1 28.59 134 GLY B O 1
ATOM 2187 N N . SER B 1 135 ? 44.531 33.25 -21.031 1 30.86 135 SER B N 1
ATOM 2188 C CA . SER B 1 135 ? 45.969 33.281 -21.281 1 30.86 135 SER B CA 1
ATOM 2189 C C . SER B 1 135 ? 46.438 34.656 -21.703 1 30.86 135 SER B C 1
ATOM 2191 O O . SER B 1 135 ? 46.062 35.156 -22.766 1 30.86 135 SER B O 1
ATOM 2193 N N . ALA B 1 136 ? 46.688 35.5 -20.656 1 26.33 136 ALA B N 1
ATOM 2194 C CA . ALA B 1 136 ? 47.438 36.75 -20.828 1 26.33 136 ALA B CA 1
ATOM 2195 C C . ALA B 1 136 ? 48.719 36.531 -21.625 1 26.33 136 ALA B C 1
ATOM 2197 O O . ALA B 1 136 ? 49.688 35.969 -21.125 1 26.33 136 ALA B O 1
ATOM 2198 N N . GLU B 1 137 ? 48.719 36.156 -22.859 1 25.86 137 GLU B N 1
ATOM 2199 C CA . GLU B 1 137 ? 49.906 36.188 -23.75 1 25.86 137 GLU B CA 1
ATOM 2200 C C . GLU B 1 137 ? 50.688 37.469 -23.531 1 25.86 137 GLU B C 1
ATOM 2202 O O . GLU B 1 137 ? 51.906 37.469 -23.672 1 25.86 137 GLU B O 1
ATOM 2207 N N . SER B 1 138 ? 50 38.688 -23.531 1 26.44 138 SER B N 1
ATOM 2208 C CA . SER B 1 138 ? 50.656 39.656 -24.406 1 26.44 138 SER B CA 1
ATOM 2209 C C . SER B 1 138 ? 51.938 40.219 -23.75 1 26.44 138 SER B C 1
ATOM 2211 O O . SER B 1 138 ? 52.562 41.094 -24.312 1 26.44 138 SER B O 1
ATOM 2213 N N . ALA B 1 139 ? 52.031 40.281 -22.469 1 23.28 139 ALA B N 1
ATOM 2214 C CA . ALA B 1 139 ? 52.844 41.5 -22.219 1 23.28 139 ALA B CA 1
ATOM 2215 C C . ALA B 1 139 ? 54.312 41.25 -22.609 1 23.28 139 ALA B C 1
ATOM 2217 O O . ALA B 1 139 ? 55.062 40.562 -21.875 1 23.28 139 ALA B O 1
ATOM 2218 N N . ARG B 1 140 ? 54.688 41.125 -23.828 1 24.81 140 ARG B N 1
ATOM 2219 C CA . ARG B 1 140 ? 56.062 41.125 -24.359 1 24.81 140 ARG B CA 1
ATOM 2220 C C . ARG B 1 140 ? 56.844 42.312 -23.828 1 24.81 140 ARG B C 1
ATOM 2222 O O . ARG B 1 140 ? 57.969 42.531 -24.25 1 24.81 140 ARG B O 1
ATOM 2229 N N . ALA B 1 141 ? 56.062 43.438 -23.391 1 23.66 141 ALA B N 1
ATOM 2230 C CA . ALA B 1 141 ? 56.812 44.625 -23.812 1 23.66 141 ALA B CA 1
ATOM 2231 C C . ALA B 1 141 ? 58.25 44.562 -23.234 1 23.66 141 ALA B C 1
ATOM 2233 O O . ALA B 1 141 ? 58.5 43.938 -22.219 1 23.66 141 ALA B O 1
ATOM 2234 N N . LEU B 1 142 ? 58.969 45.812 -23.469 1 22.92 142 LEU B N 1
ATOM 2235 C CA . LEU B 1 142 ? 60.25 46.469 -23.812 1 22.92 142 LEU B CA 1
ATOM 2236 C C . LEU B 1 142 ? 61.125 46.625 -22.578 1 22.92 142 LEU B C 1
ATOM 2238 O O . LEU B 1 142 ? 60.75 47.375 -21.656 1 22.92 142 LEU B O 1
ATOM 2242 N N . VAL B 1 143 ? 61.75 45.625 -22.156 1 25.55 143 VAL B N 1
ATOM 2243 C CA . VAL B 1 143 ? 62.812 45.562 -21.172 1 25.55 143 VAL B CA 1
ATOM 2244 C C . VAL B 1 143 ? 63.812 46.719 -21.375 1 25.55 143 VAL B C 1
ATOM 2246 O O . VAL B 1 143 ? 64.938 46.625 -20.938 1 25.55 143 VAL B O 1
ATOM 2249 N N . GLY B 1 144 ? 63.438 47.75 -22.234 1 22.52 144 GLY B N 1
ATOM 2250 C CA . GLY B 1 144 ? 64.688 48.438 -22.609 1 22.52 144 GLY B CA 1
ATOM 2251 C C . GLY B 1 144 ? 65.5 48.875 -21.422 1 22.52 144 GLY B C 1
ATOM 2252 O O . GLY B 1 144 ? 66.688 49.062 -21.516 1 22.52 144 GLY B O 1
ATOM 2253 N N . ALA B 1 145 ? 64.875 49.75 -20.453 1 23.66 145 ALA B N 1
ATOM 2254 C CA . ALA B 1 145 ? 65.688 50.906 -20.125 1 23.66 145 ALA B CA 1
ATOM 2255 C C . ALA B 1 145 ? 66.875 50.5 -19.219 1 23.66 145 ALA B C 1
ATOM 2257 O O . ALA B 1 145 ? 66.625 49.844 -18.203 1 23.66 145 ALA B O 1
ATOM 2258 N N . GLY B 1 146 ? 68.062 50.5 -19.703 1 24.5 146 GLY B N 1
ATOM 2259 C CA . GLY B 1 146 ? 69.5 50.406 -19.375 1 24.5 146 GLY B CA 1
ATOM 2260 C C . GLY B 1 146 ? 69.875 51.25 -18.188 1 24.5 146 GLY B C 1
ATOM 2261 O O . GLY B 1 146 ? 70.688 52.156 -18.281 1 24.5 146 GLY B O 1
ATOM 2262 N N . ALA B 1 147 ? 68.812 51.75 -17.281 1 21.59 147 ALA B N 1
ATOM 2263 C CA . ALA B 1 147 ? 69.5 52.781 -16.516 1 21.59 147 ALA B CA 1
ATOM 2264 C C . ALA B 1 147 ? 70.75 52.25 -15.844 1 21.59 147 ALA B C 1
ATOM 2266 O O . ALA B 1 147 ? 70.875 51.062 -15.648 1 21.59 147 ALA B O 1
ATOM 2267 N N . GLY B 1 148 ? 71.5 53.188 -15.234 1 23.48 148 GLY B N 1
ATOM 2268 C CA . GLY B 1 148 ? 72.75 53.75 -14.883 1 23.48 148 GLY B CA 1
ATOM 2269 C C . GLY B 1 148 ? 73.375 53.188 -13.609 1 23.48 148 GLY B C 1
ATOM 2270 O O . GLY B 1 148 ? 74.438 53.594 -13.188 1 23.48 148 GLY B O 1
ATOM 2271 N N . GLY B 1 149 ? 72.5 52.688 -12.617 1 24.62 149 GLY B N 1
ATOM 2272 C CA . GLY B 1 149 ? 73.188 53.031 -11.367 1 24.62 149 GLY B CA 1
ATOM 2273 C C . GLY B 1 149 ? 74.562 52.438 -11.195 1 24.62 149 GLY B C 1
ATOM 2274 O O . GLY B 1 149 ? 74.75 51.281 -11.594 1 24.62 149 GLY B O 1
ATOM 2275 N N . GLN B 1 150 ? 75.5 53.281 -10.875 1 25 150 GLN B N 1
ATOM 2276 C CA . GLN B 1 150 ? 76.938 53.375 -10.539 1 25 150 GLN B CA 1
ATOM 2277 C C . GLN B 1 150 ? 77.25 52.438 -9.391 1 25 150 GLN B C 1
ATOM 2279 O O . GLN B 1 150 ? 76.562 52.375 -8.375 1 25 150 GLN B O 1
ATOM 2284 N N . VAL B 1 151 ? 78.125 51.531 -9.578 1 23.94 151 VAL B N 1
ATOM 2285 C CA . VAL B 1 151 ? 78.875 50.5 -8.891 1 23.94 151 VAL B CA 1
ATOM 2286 C C . VAL B 1 151 ? 79.75 51.156 -7.809 1 23.94 151 VAL B C 1
ATOM 2288 O O . VAL B 1 151 ? 80.688 51.906 -8.102 1 23.94 151 VAL B O 1
ATOM 2291 N N . ALA B 1 152 ? 79.125 51.906 -6.801 1 24.55 152 ALA B N 1
ATOM 2292 C CA . ALA B 1 152 ? 80.125 52.5 -5.926 1 24.55 152 ALA B CA 1
ATOM 2293 C C . ALA B 1 152 ? 81.125 51.438 -5.465 1 24.55 152 ALA B C 1
ATOM 2295 O O . ALA B 1 152 ? 80.75 50.375 -4.977 1 24.55 152 ALA B O 1
ATOM 2296 N N . GLU B 1 153 ? 82.312 51.5 -5.926 1 25.25 153 GLU B N 1
ATOM 2297 C CA . GLU B 1 153 ? 83.562 50.812 -5.734 1 25.25 153 GLU B CA 1
ATOM 2298 C C . GLU B 1 153 ? 84.062 50.938 -4.297 1 25.25 153 GLU B C 1
ATOM 2300 O O . GLU B 1 153 ? 84.812 51.875 -3.967 1 25.25 153 GLU B O 1
ATOM 2305 N N . VAL B 1 154 ? 83.125 51 -3.23 1 30.97 154 VAL B N 1
ATOM 2306 C CA . VAL B 1 154 ? 83.938 51.406 -2.1 1 30.97 154 VAL B CA 1
ATOM 2307 C C . VAL B 1 154 ? 85.188 50.531 -2.029 1 30.97 154 VAL B C 1
ATOM 2309 O O . VAL B 1 154 ? 85.188 49.406 -2.471 1 30.97 154 VAL B O 1
ATOM 2312 N N . PRO B 1 155 ? 86.188 51.156 -1.324 1 31.58 155 PRO B N 1
ATOM 2313 C CA . PRO B 1 155 ? 87.625 51.062 -1.243 1 31.58 155 PRO B CA 1
ATOM 2314 C C . PRO B 1 155 ? 88.125 49.719 -0.749 1 31.58 155 PRO B C 1
ATOM 2316 O O . PRO B 1 155 ? 87.375 48.969 -0.146 1 31.58 155 PRO B O 1
ATOM 2319 N N . MET B 1 156 ? 89.438 49.562 -0.982 1 27.81 156 MET B N 1
ATOM 2320 C CA . MET B 1 156 ? 90.625 48.719 -1.076 1 27.81 156 MET B CA 1
ATOM 2321 C C . MET B 1 156 ? 91.125 48.281 0.309 1 27.81 156 MET B C 1
ATOM 2323 O O . MET B 1 156 ? 92.062 47.531 0.433 1 27.81 156 MET B O 1
ATOM 2327 N N . SER B 1 157 ? 90.562 48.875 1.527 1 31.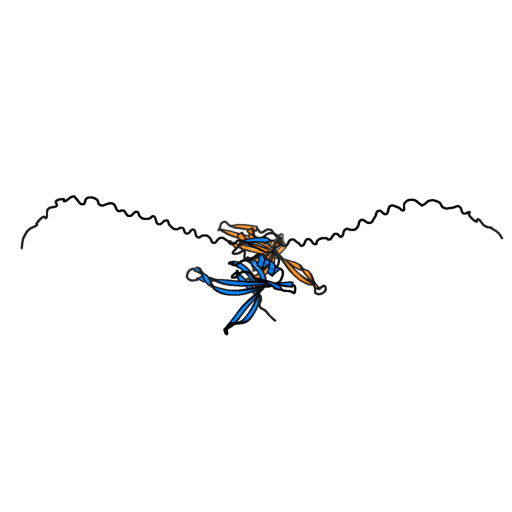52 157 SER B N 1
ATOM 2328 C CA . SER B 1 157 ? 91.688 48.75 2.439 1 31.52 157 SER B CA 1
ATOM 2329 C C . SER B 1 157 ? 92.125 47.312 2.639 1 31.52 157 SER B C 1
ATOM 2331 O O . SER B 1 157 ? 93.25 46.938 2.512 1 31.52 157 SER B O 1
ATOM 2333 N N . SER B 1 158 ? 92.25 46.5 3.854 1 28.17 158 SER B N 1
ATOM 2334 C CA . SER B 1 158 ? 93.438 45.75 3.898 1 28.17 158 SER B CA 1
ATOM 2335 C C . SER B 1 158 ? 93.5 44.656 2.822 1 28.17 158 SER B C 1
ATOM 2337 O O . SER B 1 158 ? 92.438 44.125 2.463 1 28.17 158 SER B O 1
#

Nearest PDB structures (foldseek):
  7f5y-assembly1_B-2  TM=9.006E-01  e=2.373E-13  Mycobacterium tuberculosis H37Rv
  1x3e-assembly1_B-2  TM=9.009E-01  e=7.012E-13  Mycolicibacterium smegmatis
  3eiv-assembly3_C  TM=9.363E-01  e=5.205E-12  Streptomyces coelicolor
  3a5u-assembly1_A-2  TM=8.848E-01  e=1.457E-11  Mycolicibacterium smegmatis MC2 155
  1ue1-assembly1_B-2  TM=8.720E-01  e=8.947E-12  Mycobacterium tuberculosis

Solvent-accessible surface area (backbone atoms only — not comparable to full-atom values): 18344 Å² total; per-residue (Å²): 135,93,63,55,71,48,75,48,60,32,24,30,64,36,66,55,43,78,47,76,45,97,87,70,49,28,38,19,37,32,37,32,37,28,61,43,77,36,66,33,79,88,76,66,41,77,36,82,52,68,68,47,69,33,40,38,33,33,52,45,67,26,14,54,24,44,50,70,29,52,48,61,64,43,45,30,37,38,31,25,37,51,43,78,39,81,39,77,54,96,87,40,76,46,76,45,46,33,30,49,42,75,40,40,19,54,23,24,62,70,26,33,40,47,72,42,68,69,66,71,74,69,72,72,71,72,70,63,76,73,69,77,75,75,80,82,72,69,89,71,71,74,86,73,74,93,94,77,91,82,84,80,77,76,80,80,79,134,135,93,64,53,72,49,75,49,61,31,25,30,64,37,67,56,42,77,45,76,45,98,88,70,49,29,37,19,37,32,37,32,38,27,61,43,77,36,66,34,78,89,76,66,41,77,36,83,53,69,67,47,71,33,39,39,32,33,51,45,66,25,14,55,23,44,51,71,30,52,48,61,64,42,44,30,37,38,30,24,37,50,42,78,39,81,41,76,53,96,86,40,76,43,76,46,48,31,30,50,42,75,40,39,18,55,22,22,62,70,26,33,41,48,72,43,68,69,67,70,74,69,70,72,74,72,68,70,77,74,73,76,75,74,79,80,71,68,84,70,76,80,79,64,84,75,80,70,88,77,77,79,71,77,82,76,70,135

Secondary structure (DSSP, 8-state):
--PPEEEEEEEE-SPPEEEE-TTS-EEEEEEEEEEEEEE-TTT--EEEEEEEEEEEEEEHHHHHHHHHH--TT-EEEEEEEEEEE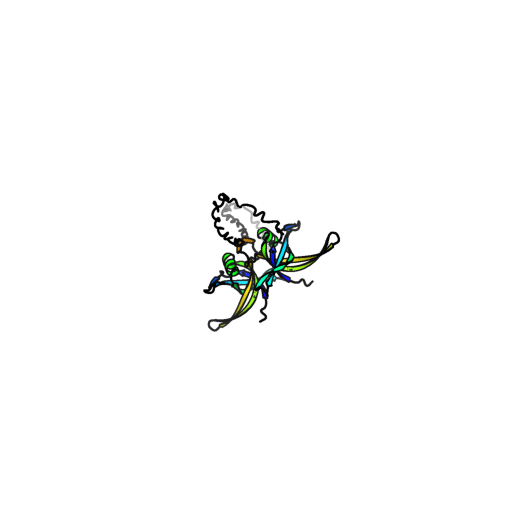EEEETTEEEEEEEEEEEEEEE-TTT-EEEEE----------------------TTTT----------------/--PPEEEEEEEE-SPPEEEE-TTS-EEEEEEEEEEEEEE-TTT--EEEEEEEEEEEEEEHHHHHHHHHH--TT-EEEEEEEEEEEEEEETTEEEEEEEEEEEEEEE-TTT-EEEEE------------------------------------------

Foldseek 3Di:
DDFDKDKAKFFFAAQWDWDADPVGKIKIKGKTWGWDFDQDPVVSDTDTDDIDIAMEMEIDPVRVVCNVAHGGGFIKMFIFTWDWDWDADPNDIDIGIYGHTPDMDGDVVVDDDDDDDDDPPPPPPCPPPPPPDPDPPDDPDDPDDDDDDDDCPDDPDD/DDFDKDKAKFFFAAQWDWDADPVGKIKIKGKTWGWDWDQPPVVSDTDTDDIDIAMEMEIDPVRVVCNVAHGGGFIKMFIFTWDWDWDADPNDIDIGIYGHTPDMDGDVVVDDDDDDDDDPPPPPPPPPPPPPPPPPPDDPDDPDDPDDDDPPPPDDDD

Organism: Pseudonocardia thermophila (NCBI:txid1848)

InterPro domains:
  IPR000424 Primosome PriB/single-strand DNA-binding [PF00436] (7-104)
  IPR000424 Primosome PriB/single-strand DNA-binding [PS50935] (1-108)
  IPR000424 Primosome PriB/single-strand DNA-binding [cd04496] (6-107)
  IPR011344 Single-stranded DNA-binding protein [TIGR00621] (6-107)
  IPR012340 Nucleic acid-binding, OB-fold [G3DSA:2.40.50.140] (1-117)
  IPR012340 Nucleic acid-binding, OB-fold [SSF50249] (6-151)